Protein 9ISW (pdb70)

Sequence (209 aa):
DSLAEQIAHHLAERIIRGELKERERIQEQKVTQTLNVSRGSVREALLILERRHLVNIGAQVSELSPQHVESLYALIVQLYILLAESVARRWRSEAELAPFLVIQQRLLNNLAQSDIDGFVEASFDIMRAAFPFANNPYLQETVENLLPAVSRAYHLALERRKAEMNQFLGSFAQLLQAVIARDEARIREVLLEYGRHNCQLVLAALAER

Foldseek 3Di:
DPLLCVLLVVVLLCLLLCVADAFRADDLVVSCVVVVDDSVSSVSNVVLCVLLVQWDDNITGHDDDLVVLVVLLVVVLVLQLLLLLLLLPQDDDCVLVVVLVVLLVQLVVCLVVVNLSSNLVSVVVVSVSSCVSNVDVVSNVVCVSNSSVVSSLLSLLCVQPVCVSVVVSVLSVQLVVCSVVSPSVSNSVSSVVVSVVSSVSSVVSVVVD

Solvent-accessible surface area: 10896 Å² total; per-residue (Å²): 124,62,71,12,64,91,5,2,83,78,4,7,73,80,3,22,69,29,88,15,124,35,122,63,152,9,90,36,121,128,10,18,142,88,57,138,30,65,111,27,20,0,116,69,0,1,74,13,2,76,132,36,114,1,3,68,112,71,6,49,0,14,96,31,36,68,117,122,5,67,50,26,20,70,83,5,14,95,17,43,11,93,5,10,15,19,4,0,146,128,16,216,52,119,79,66,7,42,62,9,93,78,8,35,110,86,0,88,92,26,55,81,134,93,54,19,65,14,0,5,109,0,4,15,31,22,15,113,20,6,14,104,26,10,127,54,75,183,12,59,106,54,0,63,60,18,10,18,16,12,4,19,2,11,5,49,0,0,92,123,87,100,56,0,5,104,69,29,20,39,27,10,38,89,22,14,100,4,9,63,60,103,59,50,66,84,0,91,79,11,22,87,107,33,8,121,63,4,2,94,22,0,34,43,10,7,85,114,162

Secondary structure (DSSP, 8-state):
--HHHHHHHHHHHHHHTTSSPTT-EE-HHHHHHHHT--HHHHHHHHHHHHHTTSEE--EEEPPP-HHHHHHHHHHHHHHHHHHHHHHHHH--SGGGGHHHHHHHHHHHHHHHTT-HHHHHHHHHHHHHHHHHHH--HHHHHHHHHHHHHHHHHHHHHHHH-THHHHHHHHHHHHHHHHHHTT-HHHHHHHHHHHHHHHHHHHHHHHHT-

Radius of gyration: 17.69 Å; Cα contacts (8 Å, |Δi|>4): 226; chains: 1; bounding box: 50×39×35 Å

Structure (mmCIF, N/CA/C/O backbone):
data_9ISW
#
_entry.id   9ISW
#
_cell.length_a   122.544
_cell.length_b   122.544
_cell.length_c   61.220
_cell.angle_alpha   90.000
_cell.angle_beta   90.000
_cell.angle_gamma   90.000
#
_symmetry.space_group_name_H-M   'I 41 2 2'
#
loop_
_entity.id
_entity.type
_entity.pdbx_description
1 polymer 'Transcriptional regulator'
2 water water
#
loop_
_atom_site.group_PDB
_atom_site.id
_atom_site.type_symbol
_atom_site.label_atom_id
_atom_site.label_alt_id
_atom_site.label_comp_id
_atom_site.label_asym_id
_atom_site.label_entity_id
_atom_site.label_seq_id
_atom_site.pdbx_PDB_ins_code
_atom_site.Cartn_x
_atom_site.Cartn_y
_atom_site.Cartn_z
_atom_site.occupancy
_atom_site.B_iso_or_equiv
_atom_site.auth_seq_id
_atom_site.auth_comp_id
_atom_site.auth_asym_id
_atom_site.auth_atom_id
_atom_site.pdbx_PDB_model_num
ATOM 1 N N . ASP A 1 7 ? 15.35100 16.57800 10.71300 1.000 35.33000 7 ASP A N 1
ATOM 2 C CA . ASP A 1 7 ? 15.50300 17.82000 11.46900 1.000 36.23000 7 ASP A CA 1
ATOM 3 C C . ASP A 1 7 ? 16.96100 18.29400 11.48800 1.000 34.74000 7 ASP A C 1
ATOM 4 O O . ASP A 1 7 ? 17.85200 17.54400 11.89600 1.000 35.98000 7 ASP A O 1
ATOM 9 N N . SER A 1 8 ? 17.20200 19.52900 11.05100 1.000 30.78000 8 SER A N 1
ATOM 10 C CA . SER A 1 8 ? 18.51300 20.13600 11.23600 1.000 30.50000 8 SER A CA 1
ATOM 11 C C . SER A 1 8 ? 18.77900 20.35700 12.72200 1.000 29.49000 8 SER A C 1
ATOM 12 O O . SER A 1 8 ? 17.86400 20.34600 13.55100 1.000 28.86000 8 SER A O 1
ATOM 15 N N . LEU A 1 9 ? 20.05300 20.56200 13.06700 1.000 27.38000 9 LEU A N 1
ATOM 16 C CA . LEU A 1 9 ? 20.36600 20.82300 14.46700 1.000 28.68000 9 LEU A CA 1
ATOM 17 C C . LEU A 1 9 ? 19.72400 22.12600 14.93700 1.000 23.17000 9 LEU A C 1
ATOM 18 O O . LEU A 1 9 ? 19.28100 22.22600 16.08800 1.000 24.70000 9 LEU A O 1
ATOM 23 N N . ALA A 1 10 ? 19.65200 23.13000 14.05800 1.000 22.31000 10 ALA A N 1
ATOM 24 C CA . ALA A 1 10 ? 18.94200 24.36000 14.40900 1.000 23.91000 10 ALA A CA 1
ATOM 25 C C . ALA A 1 10 ? 17.49700 24.06600 14.79400 1.000 23.83000 10 ALA A C 1
ATOM 26 O O . ALA A 1 10 ? 16.97300 24.62000 15.77300 1.000 22.20000 10 ALA A O 1
ATOM 28 N N . GLU A 1 11 ? 16.83700 23.18600 14.04000 1.000 24.99000 11 GLU A N 1
ATOM 29 C CA . GLU A 1 11 ? 15.43700 22.88000 14.32900 1.000 26.11000 11 GLU A CA 1
ATOM 30 C C . GLU A 1 11 ? 15.29900 22.10200 15.63000 1.000 24.87000 11 GLU A C 1
ATOM 31 O O . GLU A 1 11 ? 14.34000 22.31600 16.38300 1.000 23.55000 11 GLU A O 1
ATOM 37 N N . GLN A 1 12 ? 16.25100 21.20400 15.92200 1.000 22.82000 12 GLN A N 1
ATOM 38 C CA . GLN A 1 12 ? 16.22400 20.48500 17.19400 1.000 22.97000 12 GLN A CA 1
ATOM 39 C C . GLN A 1 12 ? 16.36700 21.43500 18.37600 1.000 25.49000 12 GLN A C 1
ATOM 40 O O . GLN A 1 12 ? 15.63600 21.31900 19.37100 1.000 23.63000 12 GLN A O 1
ATOM 46 N N . ILE A 1 13 ? 17.31600 22.36900 18.29600 1.000 20.49000 13 ILE A N 1
ATOM 47 C CA . ILE A 1 13 ? 17.49700 23.32800 19.38600 1.000 19.67000 13 ILE A CA 1
ATOM 48 C C . ILE A 1 13 ? 16.23800 24.16900 19.56400 1.000 17.68000 13 ILE A C 1
ATOM 49 O O . ILE A 1 13 ? 15.78000 24.39500 20.68800 1.000 19.14000 13 ILE A O 1
ATOM 54 N N . ALA A 1 14 ? 15.68000 24.66800 18.45900 1.000 18.44000 14 ALA A N 1
ATOM 55 C CA . ALA A 1 14 ? 14.45400 25.46500 18.56000 1.000 18.63000 14 ALA A CA 1
ATOM 56 C C . ALA A 1 14 ? 13.33200 24.65900 19.20900 1.000 19.30000 14 ALA A C 1
ATOM 57 O O . ALA A 1 14 ? 12.62400 25.16600 20.08600 1.000 18.06000 14 ALA A O 1
ATOM 59 N N . HIS A 1 15 ? 13.16800 23.39300 18.81100 1.000 22.72000 15 HIS A N 1
ATOM 60 C CA . HIS A 1 15 ? 12.13800 22.56400 19.44500 1.000 25.00000 15 HIS A CA 1
ATOM 61 C C . HIS A 1 15 ? 12.38100 22.44900 20.94300 1.000 23.02000 15 HIS A C 1
ATOM 62 O O . HIS A 1 15 ? 11.43900 22.53600 21.74200 1.000 23.44000 15 HIS A O 1
ATOM 69 N N . HIS A 1 16 ? 13.64600 22.29200 21.34700 1.000 21.97000 16 HIS A N 1
ATOM 70 C CA . HIS A 1 16 ? 13.96300 22.18700 22.76700 1.000 23.34000 16 HIS A CA 1
ATOM 71 C C . HIS A 1 16 ? 13.59400 23.46900 23.51200 1.000 21.16000 16 HIS A C 1
ATOM 72 O O . HIS A 1 16 ? 12.97200 23.42500 24.58000 1.000 21.88000 16 HIS A O 1
ATOM 79 N N . LEU A 1 17 ? 13.96200 24.62800 22.95900 1.000 18.19000 17 LEU A N 1
ATOM 80 C CA . LEU A 1 17 ? 13.66000 25.88700 23.64000 1.000 19.04000 17 LEU A CA 1
ATOM 81 C C . LEU A 1 17 ? 12.16400 26.19300 23.58200 1.000 18.34000 17 LEU A C 1
ATOM 82 O O . LEU A 1 17 ? 11.59700 26.74200 24.53300 1.000 18.01000 17 LEU A O 1
ATOM 87 N N . ALA A 1 18 ? 11.51300 25.84600 22.46900 1.000 17.63000 18 ALA A N 1
ATOM 88 C CA . ALA A 1 18 ? 10.06900 26.04600 22.36300 1.000 18.04000 18 ALA A CA 1
ATOM 89 C C . ALA A 1 18 ? 9.33000 25.26500 23.44000 1.000 18.17000 18 ALA A C 1
ATOM 90 O O . ALA A 1 18 ? 8.40100 25.77900 24.07100 1.000 19.06000 18 ALA A O 1
ATOM 92 N N . GLU A 1 19 ? 9.73900 24.02300 23.68500 1.000 16.64000 19 GLU A N 1
ATOM 93 C CA . GLU A 1 19 ? 9.06800 23.24700 24.72300 1.000 20.31000 19 GLU A CA 1
ATOM 94 C C . GLU A 1 19 ? 9.22500 23.90400 26.08900 1.000 22.68000 19 GLU A C 1
ATOM 95 O O . GLU A 1 19 ? 8.30300 23.87200 26.91300 1.000 21.68000 19 GLU A O 1
ATOM 101 N N . ARG A 1 20 ? 10.37500 24.52800 26.34300 1.000 17.80000 20 ARG A N 1
ATOM 102 C CA . ARG A 1 20 ? 10.56400 25.21100 27.61800 1.000 20.02000 20 ARG A CA 1
ATOM 103 C C . ARG A 1 20 ? 9.70800 26.47400 27.73000 1.000 20.03000 20 ARG A C 1
ATOM 104 O O . ARG A 1 20 ? 9.24300 26.81200 28.82500 1.000 21.89000 20 ARG A O 1
ATOM 112 N N . ILE A 1 21 ? 9.53000 27.20600 26.63000 1.000 18.25000 21 ILE A N 1
ATOM 113 C CA . ILE A 1 21 ? 8.64400 28.36800 26.64600 1.000 18.68000 21 ILE A CA 1
ATOM 114 C C . ILE A 1 21 ? 7.19300 27.91400 26.77400 1.000 17.26000 21 ILE A C 1
ATOM 115 O O . ILE A 1 21 ? 6.42400 28.45500 27.57400 1.000 17.39000 21 ILE A O 1
ATOM 120 N N . ILE A 1 22 ? 6.82200 26.87600 26.03000 1.000 15.86000 22 ILE A N 1
ATOM 121 C CA . ILE A 1 22 ? 5.45300 26.36400 26.06400 1.000 16.37000 22 ILE A CA 1
ATOM 122 C C . ILE A 1 22 ? 5.07400 25.90700 27.46500 1.000 19.77000 22 ILE A C 1
ATOM 123 O O . ILE A 1 22 ? 3.95000 26.14300 27.93300 1.000 18.93000 22 ILE A O 1
ATOM 128 N N . ARG A 1 23 ? 5.98900 25.21600 28.14300 1.000 17.01000 23 ARG A N 1
ATOM 129 C CA . ARG A 1 23 ? 5.71900 24.69400 29.47500 1.000 23.24000 23 ARG A CA 1
ATOM 130 C C . ARG A 1 23 ? 5.77900 25.75400 30.56800 1.000 23.62000 23 ARG A C 1
ATOM 131 O O . ARG A 1 23 ? 5.43600 25.45600 31.71800 1.000 26.30000 23 ARG A O 1
ATOM 139 N N . GLY A 1 24 ? 6.19200 26.97600 30.24900 1.000 24.72000 24 GLY A N 1
ATOM 140 C CA . GLY A 1 24 ? 6.34000 27.99600 31.26500 1.000 26.63000 24 GLY A CA 1
ATOM 141 C C . GLY A 1 24 ? 7.65300 27.97000 32.01000 1.000 26.71000 24 GLY A C 1
ATOM 142 O O . GLY A 1 24 ? 7.81000 28.72200 32.97700 1.000 31.10000 24 GLY A O 1
ATOM 143 N N . GLU A 1 25 ? 8.60500 27.13200 31.59300 1.000 26.46000 25 GLU A N 1
ATOM 144 C CA . GLU A 1 25 ? 9.90900 27.10700 32.25300 1.000 30.53000 25 GLU A CA 1
ATOM 145 C C . GLU A 1 25 ? 10.72000 28.35600 31.93200 1.000 29.23000 25 GLU A C 1
ATOM 146 O O . GLU A 1 25 ? 11.43700 28.87500 32.79600 1.000 31.50000 25 GLU A O 1
ATOM 152 N N . LEU A 1 26 ? 10.63900 28.84100 30.69600 1.000 23.54000 26 LEU A N 1
ATOM 153 C CA . LEU A 1 26 ? 11.18900 30.13700 30.31600 1.000 22.67000 26 LEU A CA 1
ATOM 154 C C . LEU A 1 26 ? 10.03400 31.13100 30.27100 1.000 25.97000 26 LEU A C 1
ATOM 155 O O . LEU A 1 26 ? 9.07600 30.92900 29.52000 1.000 27.27000 26 LEU A O 1
ATOM 160 N N . LYS A 1 27 ? 10.12200 32.19100 31.07200 1.000 26.34000 27 LYS A N 1
ATOM 161 C CA . LYS A 1 27 ? 9.01500 33.10700 31.31900 1.000 26.79000 27 LYS A CA 1
ATOM 162 C C . LYS A 1 27 ? 8.96900 34.23000 30.29500 1.000 25.79000 27 LYS A C 1
ATOM 163 O O . LYS A 1 27 ? 9.95900 34.53100 29.62500 1.000 20.97000 27 LYS A O 1
ATOM 169 N N . GLU A 1 28 ? 7.79800 34.87300 30.20200 1.000 23.00000 28 GLU A N 1
ATOM 170 C CA . GLU A 1 28 ? 7.68700 36.08700 29.40900 1.000 21.69000 28 GLU A CA 1
ATOM 171 C C . GLU A 1 28 ? 8.80400 37.04700 29.79100 1.000 23.00000 28 GLU A C 1
ATOM 172 O O . GLU A 1 28 ? 9.11200 37.21100 30.97200 1.000 24.33000 28 GLU A O 1
ATOM 178 N N . ARG A 1 29 ? 9.41800 37.66300 28.78500 1.000 20.32000 29 ARG A N 1
ATOM 179 C CA . ARG A 1 29 ? 10.45600 38.68500 28.88000 1.000 25.25000 29 ARG A CA 1
ATOM 180 C C . ARG A 1 29 ? 11.80000 38.10900 29.32200 1.000 26.10000 29 ARG A C 1
ATOM 181 O O . ARG A 1 29 ? 12.78500 38.85000 29.34900 1.000 25.85000 29 ARG A O 1
ATOM 189 N N . GLU A 1 30 ? 11.87600 36.82900 29.68600 1.000 26.25000 30 GLU A N 1
ATOM 190 C CA . GLU A 1 30 ? 13.14400 36.22600 30.07400 1.000 26.97000 30 GLU A CA 1
ATOM 191 C C . GLU A 1 30 ? 14.11900 36.22300 28.90400 1.000 25.75000 30 GLU A C 1
ATOM 192 O O . GLU A 1 30 ? 13.73100 36.01300 27.75500 1.000 22.81000 30 GLU A O 1
ATOM 198 N N . ARG A 1 31 ? 15.39900 36.42400 29.20700 1.000 26.19000 31 ARG A N 1
ATOM 199 C CA . ARG A 1 31 ? 16.42700 36.49700 28.18000 1.000 27.23000 31 ARG A CA 1
ATOM 200 C C . ARG A 1 31 ? 17.02700 35.12200 27.89900 1.000 27.76000 31 ARG A C 1
ATOM 201 O O . ARG A 1 31 ? 17.19800 34.30200 28.80600 1.000 26.89000 31 ARG A O 1
ATOM 209 N N . ILE A 1 32 ? 17.35100 34.88600 26.63100 1.000 26.10000 32 ILE A N 1
ATOM 210 C CA . ILE A 1 32 ? 18.05500 33.68800 26.18300 1.000 25.63000 32 ILE A CA 1
ATOM 211 C C . ILE A 1 32 ? 19.39700 34.14400 25.62300 1.000 25.43000 32 ILE A C 1
ATOM 212 O O . ILE A 1 32 ? 19.43200 34.95300 24.69000 1.000 28.71000 32 ILE A O 1
ATOM 217 N N . GLN A 1 33 ? 20.49700 33.63500 26.18000 1.000 26.54000 33 GLN A N 1
ATOM 218 C CA . GLN A 1 33 ? 21.83700 33.99200 25.70600 1.000 30.83000 33 GLN A CA 1
ATOM 219 C C . GLN A 1 33 ? 22.39000 32.90500 24.78900 1.000 32.47000 33 GLN A C 1
ATOM 220 O O . GLN A 1 33 ? 22.33700 31.71800 25.12400 1.000 32.53000 33 GLN A O 1
ATOM 226 N N . GLU A 1 34 ? 22.92500 33.31900 23.63500 1.000 32.86000 34 GLU A N 1
ATOM 227 C CA . GLU A 1 34 ? 23.44100 32.35000 22.66800 1.000 33.19000 34 GLU A CA 1
ATOM 228 C C . GLU A 1 34 ? 24.52400 31.46800 23.28000 1.000 36.86000 34 GLU A C 1
ATOM 229 O O . GLU A 1 34 ? 24.49500 30.23900 23.11900 1.000 30.62000 34 GLU A O 1
ATOM 235 N N . GLN A 1 35 ? 25.46400 32.06500 24.02400 1.000 36.38000 35 GLN A N 1
ATOM 236 C CA . GLN A 1 35 ? 26.55100 31.27100 24.59100 1.000 36.52000 35 GLN A CA 1
ATOM 237 C C . GLN A 1 35 ? 26.06000 30.33800 25.69000 1.000 34.56000 35 GLN A C 1
ATOM 238 O O . GLN A 1 35 ? 26.56300 29.21900 25.82500 1.000 38.17000 35 GLN A O 1
ATOM 244 N N . LYS A 1 36 ? 25.08000 30.77000 26.48500 1.000 29.48000 36 LYS A N 1
ATOM 245 C CA . LYS A 1 36 ? 24.53100 29.88200 27.50800 1.000 32.91000 36 LYS A CA 1
ATOM 246 C C . LYS A 1 36 ? 23.91400 28.64200 26.87400 1.000 34.00000 36 LYS A C 1
ATOM 247 O O . LYS A 1 36 ? 24.11700 27.52100 27.35700 1.000 35.46000 36 LYS A O 1
ATOM 253 N N . VAL A 1 37 ? 23.19200 28.81700 25.76700 1.000 28.09000 37 VAL A N 1
ATOM 254 C CA . VAL A 1 37 ? 22.56200 27.67600 25.10400 1.000 30.01000 37 VAL A CA 1
ATOM 255 C C . VAL A 1 37 ? 23.61300 26.75900 24.48100 1.000 30.55000 37 VAL A C 1
ATOM 256 O O . VAL A 1 37 ? 23.49700 25.52800 24.55500 1.000 33.58000 37 VAL A O 1
ATOM 260 N N . THR A 1 38 ? 24.64300 27.33500 23.85200 1.000 29.53000 38 THR A N 1
ATOM 261 C CA . THR A 1 38 ? 25.71300 26.51900 23.27900 1.000 34.48000 38 THR A CA 1
ATOM 262 C C . THR A 1 38 ? 26.37600 25.64900 24.33600 1.000 37.09000 38 THR A C 1
ATOM 263 O O . THR A 1 38 ? 26.70200 24.48400 24.07900 1.000 37.06000 38 THR A O 1
ATOM 267 N N . GLN A 1 39 ? 26.60100 26.20200 25.52500 1.000 34.26000 39 GLN A N 1
ATOM 268 C CA . GLN A 1 39 ? 27.26500 25.43600 26.57000 1.000 40.50000 39 GLN A CA 1
ATOM 269 C C . GLN A 1 39 ? 26.34400 24.37700 27.15900 1.000 40.91000 39 GLN A C 1
ATOM 270 O O . GLN A 1 39 ? 26.76500 23.23200 27.36400 1.000 41.43000 39 GLN A O 1
ATOM 276 N N . THR A 1 40 ? 25.08500 24.73000 27.42100 1.000 36.89000 40 THR A N 1
ATOM 277 C CA . THR A 1 40 ? 24.17200 23.78000 28.04600 1.000 36.44000 40 THR A CA 1
ATOM 278 C C . THR A 1 40 ? 23.89400 22.59400 27.13600 1.000 35.79000 40 THR A C 1
ATOM 279 O O . THR A 1 40 ? 23.79000 21.45400 27.60500 1.000 37.58000 40 THR A O 1
ATOM 283 N N . LEU A 1 41 ? 23.77700 22.83600 25.83200 1.000 34.90000 41 LEU A N 1
ATOM 284 C CA . LEU A 1 41 ? 23.39200 21.79700 24.88800 1.000 33.03000 41 LEU A CA 1
ATOM 285 C C . LEU A 1 41 ? 24.57400 21.18300 24.15000 1.000 37.21000 41 LEU A C 1
ATOM 286 O O . LEU A 1 41 ? 24.39100 20.17100 23.46600 1.000 37.33000 41 LEU A O 1
ATOM 291 N N . ASN A 1 42 ? 25.76600 21.77400 24.26400 1.000 37.74000 42 ASN A N 1
ATOM 292 C CA . ASN A 1 42 ? 26.97200 21.29700 23.58800 1.000 39.80000 42 ASN A CA 1
ATOM 293 C C . ASN A 1 42 ? 26.78900 21.30500 22.06900 1.000 39.51000 42 ASN A C 1
ATOM 294 O O . ASN A 1 42 ? 26.93000 20.28600 21.38700 1.000 37.09000 42 ASN A O 1
ATOM 299 N N . VAL A 1 43 ? 26.49300 22.49600 21.54600 1.000 32.42000 43 VAL A N 1
ATOM 300 C CA . VAL A 1 43 ? 26.14100 22.68200 20.14600 1.000 34.08000 43 VAL A CA 1
ATOM 301 C C . VAL A 1 43 ? 26.91900 23.86600 19.58700 1.000 34.50000 43 VAL A C 1
ATOM 302 O O . VAL A 1 43 ? 27.49700 24.66400 20.32500 1.000 36.22000 43 VAL A O 1
ATOM 306 N N . SER A 1 44 ? 26.91400 23.97300 18.26000 1.000 34.59000 44 SER A N 1
ATOM 307 C CA . SER A 1 44 ? 27.57300 25.07400 17.57300 1.000 37.26000 44 SER A CA 1
ATOM 308 C C . SER A 1 44 ? 26.78700 26.37100 17.73800 1.000 40.07000 44 SER A C 1
ATOM 309 O O . SER A 1 44 ? 25.55300 26.37400 17.81200 1.000 32.94000 44 SER A O 1
ATOM 312 N N . ARG A 1 45 ? 27.52800 27.48200 17.80200 1.000 40.49000 45 ARG A N 1
ATOM 313 C CA . ARG A 1 45 ? 26.91100 28.79500 17.97900 1.000 34.90000 45 ARG A CA 1
ATOM 314 C C . ARG A 1 45 ? 26.04000 29.16000 16.79200 1.000 34.76000 45 ARG A C 1
ATOM 315 O O . ARG A 1 45 ? 24.98100 29.78600 16.95500 1.000 33.13000 45 ARG A O 1
ATOM 323 N N . GLY A 1 46 ? 26.49200 28.81800 15.58300 1.000 27.59000 46 GLY A N 1
ATOM 324 C CA . GLY A 1 46 ? 25.69500 29.10500 14.40800 1.000 33.16000 46 GLY A CA 1
ATOM 325 C C . GLY A 1 46 ? 24.35400 28.40000 14.46100 1.000 31.68000 46 GLY A C 1
ATOM 326 O O . GLY A 1 46 ? 23.33900 28.93600 14.01200 1.000 29.59000 46 GLY A O 1
ATOM 327 N N . SER A 1 47 ? 24.33800 27.18900 15.02300 1.000 28.06000 47 SER A N 1
ATOM 328 C CA . SER A 1 47 ? 23.09200 26.44600 15.17600 1.000 29.22000 47 SER A CA 1
ATOM 329 C C . SER A 1 47 ? 22.14200 27.16700 16.11900 1.000 26.83000 47 SER A C 1
ATOM 330 O O . SER 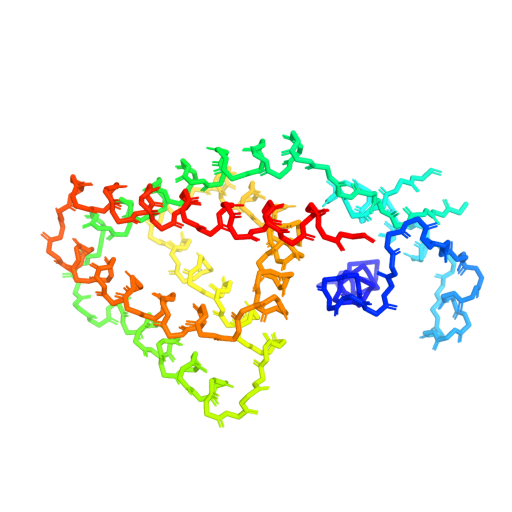A 1 47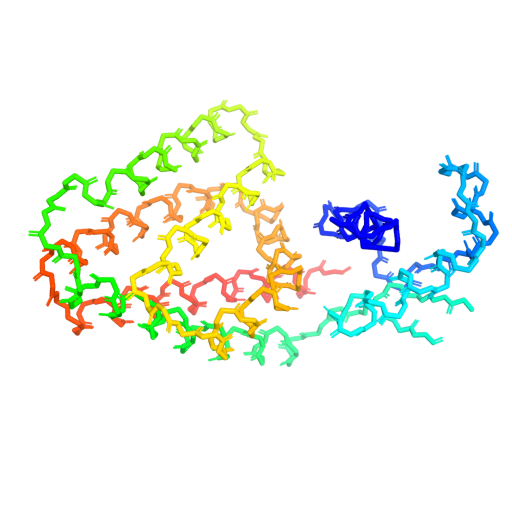 ? 20.93700 27.24500 15.84800 1.000 24.83000 47 SER A O 1
ATOM 333 N N . VAL A 1 48 ? 22.66700 27.67300 17.24100 1.000 23.52000 48 VAL A N 1
ATOM 334 C CA . VAL A 1 48 ? 21.84400 28.39300 18.20700 1.000 24.70000 48 VAL A CA 1
ATOM 335 C C . VAL A 1 48 ? 21.30600 29.68300 17.60000 1.000 27.64000 48 VAL A C 1
ATOM 336 O O . VAL A 1 48 ? 20.12200 30.02200 17.76600 1.000 22.35000 48 VAL A O 1
ATOM 340 N N . ARG A 1 49 ? 22.15600 30.42000 16.88000 1.000 27.06000 49 ARG A N 1
ATOM 341 C CA . ARG A 1 49 ? 21.70400 31.64200 16.22100 1.000 30.48000 49 ARG A CA 1
ATOM 342 C C . ARG A 1 49 ? 20.53500 31.35800 15.28400 1.000 26.01000 49 ARG A C 1
ATOM 343 O O . ARG A 1 49 ? 19.52300 32.06600 15.30600 1.000 25.58000 49 ARG A O 1
ATOM 351 N N . GLU A 1 50 ? 20.65600 30.31700 14.45400 1.000 24.39000 50 GLU A N 1
ATOM 352 C CA . GLU A 1 50 ? 19.55600 29.95600 13.56600 1.000 27.59000 50 GLU A CA 1
ATOM 353 C C . GLU A 1 50 ? 18.33800 29.49100 14.35700 1.000 24.02000 50 GLU A C 1
ATOM 354 O O . GLU A 1 50 ? 17.20200 29.80700 13.99400 1.000 24.15000 50 GLU A O 1
ATOM 360 N N . ALA A 1 51 ? 18.56100 28.74100 15.44200 1.000 19.48000 51 ALA A N 1
ATOM 361 C CA . ALA A 1 51 ? 17.45200 28.29600 16.28700 1.000 21.19000 51 ALA A CA 1
ATOM 362 C C . ALA A 1 51 ? 16.63200 29.47300 16.79900 1.000 22.86000 51 ALA A C 1
ATOM 363 O O . ALA A 1 51 ? 15.39600 29.40600 16.83300 1.000 20.45000 51 ALA A O 1
ATOM 365 N N . LEU A 1 52 ? 17.30100 30.56200 17.20500 1.000 18.85000 52 LEU A N 1
ATOM 366 C CA . LEU A 1 52 ? 16.57300 31.73900 17.67600 1.000 21.77000 52 LEU A CA 1
ATOM 367 C C . LEU A 1 52 ? 15.77100 32.38800 16.55100 1.000 21.33000 52 LEU A C 1
ATOM 368 O O . LEU A 1 52 ? 14.65800 32.87300 16.78200 1.000 21.76000 52 LEU A O 1
ATOM 373 N N . LEU A 1 53 ? 16.31800 32.41600 15.32800 1.000 20.76000 53 LEU A N 1
ATOM 374 C CA . LEU A 1 53 ? 15.56500 32.94100 14.18900 1.000 21.21000 53 LEU A CA 1
ATOM 375 C C . LEU A 1 53 ? 14.31200 32.11400 13.91800 1.000 22.80000 53 LEU A C 1
ATOM 376 O O . LEU A 1 53 ? 13.27000 32.65900 13.52600 1.000 21.18000 53 LEU A O 1
ATOM 381 N N . ILE A 1 54 ? 14.40500 30.78900 14.07600 1.000 17.80000 54 ILE A N 1
ATOM 382 C CA . ILE A 1 54 ? 13.21800 29.94500 13.95600 1.000 21.82000 54 ILE A CA 1
ATOM 383 C C . ILE A 1 54 ? 12.19000 30.34100 15.00600 1.000 17.07000 54 ILE A C 1
ATOM 384 O O . ILE A 1 54 ? 11.01700 30.57300 14.69100 1.000 21.82000 54 ILE A O 1
ATOM 389 N N . LEU A 1 55 ? 12.62100 30.43500 16.27000 1.000 16.98000 55 LEU A N 1
ATOM 390 C CA . LEU A 1 55 ? 11.70300 30.79100 17.35400 1.000 17.22000 55 LEU A CA 1
ATOM 391 C C . LEU A 1 55 ? 11.05700 32.14500 17.10800 1.000 22.18000 55 LEU A C 1
ATOM 392 O O . LEU A 1 55 ? 9.89200 32.37000 17.46500 1.000 20.35000 55 LEU A O 1
ATOM 397 N N . GLU A 1 56 ? 11.81000 33.07800 16.52600 1.000 22.52000 56 GLU A N 1
ATOM 398 C CA . GLU A 1 56 ? 11.23400 34.38100 16.22900 1.000 21.70000 56 GLU A CA 1
ATOM 399 C C . GLU A 1 56 ? 10.18900 34.26700 15.12500 1.000 25.24000 56 GLU A C 1
ATOM 400 O O . GLU A 1 56 ? 9.10700 34.86500 15.21600 1.000 20.53000 56 GLU A O 1
ATOM 406 N N . ARG A 1 57 ? 10.48800 33.47600 14.08900 1.000 17.66000 57 ARG A N 1
ATOM 407 C CA . ARG A 1 57 ? 9.52500 33.21100 13.02700 1.000 23.31000 57 ARG A CA 1
ATOM 408 C C . ARG A 1 57 ? 8.25300 32.56600 13.57500 1.000 24.17000 57 ARG A C 1
ATOM 409 O O . ARG A 1 57 ? 7.15200 32.82100 13.06800 1.000 22.41000 57 ARG A O 1
ATOM 417 N N . ARG A 1 58 ? 8.38200 31.74800 14.61700 1.000 16.56000 58 ARG A N 1
ATOM 418 C CA . ARG A 1 58 ? 7.25000 31.07400 15.25900 1.000 19.11000 58 ARG A CA 1
ATOM 419 C C . ARG A 1 58 ? 6.64400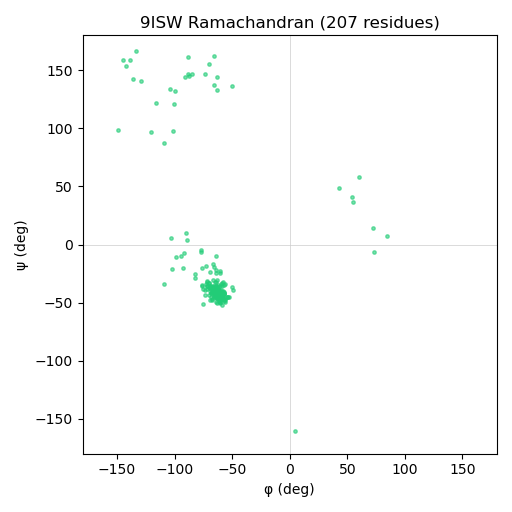 31.89600 16.38700 1.000 19.66000 58 ARG A C 1
ATOM 420 O O . ARG A 1 58 ? 5.85000 31.35800 17.17200 1.000 19.43000 58 ARG A O 1
ATOM 428 N N . HIS A 1 59 ? 7.04800 33.16000 16.51800 1.000 16.63000 59 HIS A N 1
ATOM 429 C CA . HIS A 1 59 ? 6.45200 34.13800 17.42600 1.000 19.87000 59 HIS A CA 1
ATOM 430 C C . HIS A 1 59 ? 6.77600 33.89200 18.89500 1.000 21.23000 59 HIS A C 1
ATOM 431 O O . HIS A 1 59 ? 6.14800 34.50000 19.77000 1.000 25.09000 59 HIS A O 1
ATOM 438 N N . LEU A 1 60 ? 7.75600 33.04400 19.21500 1.000 16.92000 60 LEU A N 1
ATOM 439 C CA . LEU A 1 60 ? 8.02300 32.74000 20.61700 1.000 16.90000 60 LEU A CA 1
ATOM 440 C C . LEU A 1 60 ? 9.08000 33.64400 21.24800 1.000 19.40000 60 LEU A C 1
ATOM 441 O O . LEU A 1 60 ? 9.14200 33.74000 22.48000 1.000 18.13000 60 LEU A O 1
ATOM 446 N N . VAL A 1 61 ? 9.92200 34.30100 20.45000 1.000 18.65000 61 VAL A N 1
ATOM 447 C CA . VAL A 1 61 ? 10.93300 35.20500 20.98600 1.000 19.86000 61 VAL A CA 1
ATOM 448 C C . VAL A 1 61 ? 11.00200 36.44800 20.11000 1.000 21.57000 61 VAL A C 1
ATOM 449 O O . VAL A 1 61 ? 10.59800 36.44500 18.94500 1.000 20.15000 61 VAL A O 1
ATOM 453 N N . ASN A 1 62 ? 11.52500 37.52100 20.69600 1.000 20.55000 62 ASN A N 1
ATOM 454 C CA . ASN A 1 62 ? 11.95700 38.69800 19.95200 1.000 24.27000 62 ASN A CA 1
ATOM 455 C C . ASN A 1 62 ? 13.47800 38.68700 19.88500 1.000 24.41000 62 ASN A C 1
ATOM 456 O O . ASN A 1 62 ? 14.13700 38.43500 20.89800 1.000 25.33000 62 ASN A O 1
ATOM 461 N N . ILE A 1 63 ? 14.02800 38.92900 18.69600 1.000 27.21000 63 ILE A N 1
ATOM 462 C CA . ILE A 1 63 ? 15.47200 39.10400 18.54600 1.000 30.44000 63 ILE A CA 1
ATOM 463 C C . ILE A 1 63 ? 15.79900 40.58700 18.74900 1.000 33.71000 63 ILE A C 1
ATOM 464 O O . ILE A 1 63 ? 16.64800 40.93400 19.56700 1.000 41.29000 63 ILE A O 1
ATOM 469 N N . GLY A 1 68 ? 21.07900 38.72800 21.20200 1.000 48.54000 68 GLY A N 1
ATOM 470 C CA . GLY A 1 68 ? 20.37600 37.69700 21.95000 1.000 47.20000 68 GLY A CA 1
ATOM 471 C C . GLY A 1 68 ? 18.89500 37.63900 21.60600 1.000 38.80000 68 GLY A C 1
ATOM 472 O O . GLY A 1 68 ? 18.48600 38.13600 20.55800 1.000 41.01000 68 GLY A O 1
ATOM 473 N N . ALA A 1 69 ? 18.08600 37.03500 22.47900 1.000 37.51000 69 ALA A N 1
ATOM 474 C CA . ALA A 1 69 ? 16.64200 37.00600 22.28200 1.000 30.57000 69 ALA A CA 1
ATOM 475 C C . ALA A 1 69 ? 15.93700 37.09100 23.62700 1.000 27.48000 69 ALA A C 1
ATOM 476 O O . ALA A 1 69 ? 16.51000 36.80300 24.67800 1.000 26.82000 69 ALA A O 1
ATOM 478 N N . GLN A 1 70 ? 14.68100 37.51400 23.59300 1.000 25.54000 70 GLN A N 1
ATOM 479 C CA . GLN A 1 70 ? 13.87800 37.53100 24.80300 1.000 24.97000 70 GLN A CA 1
ATOM 480 C C . GLN A 1 70 ? 12.56200 36.83400 24.51600 1.000 19.23000 70 GLN A C 1
ATOM 481 O O . GLN A 1 70 ? 12.00400 36.97700 23.42200 1.000 19.97000 70 GLN A O 1
ATOM 487 N N . VAL A 1 71 ? 12.09600 36.05300 25.48900 1.000 19.81000 71 VAL A N 1
ATOM 488 C CA . VAL A 1 71 ? 10.84200 35.32700 25.30600 1.000 20.19000 71 VAL A CA 1
ATOM 489 C C . VAL A 1 71 ? 9.72300 36.33800 25.14300 1.000 19.82000 71 VAL A C 1
ATOM 490 O O . VAL A 1 71 ? 9.62800 37.31400 25.89700 1.000 19.48000 71 VAL A O 1
ATOM 494 N N . SER A 1 72 ? 8.88100 36.12800 24.14000 1.000 18.42000 72 SER A N 1
ATOM 495 C CA . SER A 1 72 ? 7.89200 37.14500 23.81000 1.000 19.01000 72 SER A CA 1
ATOM 496 C C . SER A 1 72 ? 6.82300 37.24100 24.89600 1.000 17.86000 72 SER A C 1
ATOM 497 O O . SER A 1 72 ? 6.57000 36.29100 25.64800 1.000 16.18000 72 SER A O 1
ATOM 500 N N . GLU A 1 73 ? 6.19700 38.41500 24.98200 1.000 22.12000 73 GLU A N 1
ATOM 501 C CA . GLU A 1 73 ? 5.10500 38.62000 25.92600 1.000 23.05000 73 GLU A CA 1
ATOM 502 C C . GLU A 1 73 ? 3.77800 38.21300 25.29200 1.000 20.38000 73 GLU A C 1
ATOM 503 O O . GLU A 1 73 ? 3.56300 38.39300 24.09000 1.000 19.35000 73 GLU A O 1
ATOM 509 N N . LEU A 1 74 ? 2.88600 37.65900 26.11300 1.000 16.47000 74 LEU A N 1
ATOM 510 C CA . LEU A 1 74 ? 1.52200 37.39500 25.68300 1.000 15.38000 74 LEU A CA 1
ATOM 511 C C . LEU A 1 74 ? 0.69600 38.65300 25.86500 1.000 16.91000 74 LEU A C 1
ATOM 512 O O . LEU A 1 74 ? 0.93300 39.43500 26.78100 1.000 16.84000 74 LEU A O 1
ATOM 517 N N . SER A 1 75 ? -0.27000 38.84700 24.98000 1.000 13.66000 75 SER A N 1
ATOM 518 C CA . SER A 1 75 ? -1.20500 39.94400 25.13000 1.000 16.01000 75 SER A CA 1
ATOM 519 C C . SER A 1 75 ? -2.59600 39.48100 24.70000 1.000 13.93000 75 SER A C 1
ATOM 520 O O . SER A 1 75 ? -2.72600 38.56700 23.87600 1.000 12.76000 75 SER A O 1
ATOM 523 N N . PRO A 1 76 ? -3.64000 40.10700 25.25100 1.000 12.05000 76 PRO A N 1
ATOM 524 C CA . PRO A 1 76 ? -5.00500 39.72400 24.84100 1.000 12.36000 76 PRO A CA 1
ATOM 525 C C . PRO A 1 76 ? -5.23000 39.84900 23.34700 1.000 16.11000 76 PRO A C 1
ATOM 526 O O . PRO A 1 76 ? -5.83500 38.95500 22.74700 1.000 10.62000 76 PRO A O 1
ATOM 530 N N . GLN A 1 77 ? -4.74900 40.93000 22.71800 1.000 12.54000 77 GLN A N 1
ATOM 531 C CA . GLN A 1 77 ? -4.99500 41.09500 21.27900 1.000 12.30000 77 GLN A CA 1
ATOM 532 C C . GLN A 1 77 ? -4.28600 40.02300 20.45600 1.000 14.63000 77 GLN A C 1
ATOM 533 O O . GLN A 1 77 ? -4.83100 39.55500 19.45100 1.000 13.46000 77 GLN A O 1
ATOM 539 N N . HIS A 1 78 ? -3.08600 39.60400 20.86400 1.000 13.07000 78 HIS A N 1
ATOM 540 C CA . HIS A 1 78 ? -2.41200 38.54400 20.11800 1.000 12.19000 78 HIS A CA 1
ATOM 541 C C . HIS A 1 78 ? -3.06200 37.19300 20.37200 1.000 13.38000 78 HIS A C 1
ATOM 542 O O . HIS A 1 78 ? -3.18200 36.37500 19.45800 1.000 11.03000 78 HIS A O 1
ATOM 549 N N . VAL A 1 79 ? -3.47700 36.93100 21.60600 1.000 13.60000 79 VAL A N 1
ATOM 550 C CA . VAL A 1 79 ? -4.20000 35.68600 21.86600 1.000 12.47000 79 VAL A CA 1
ATOM 551 C C . VAL A 1 79 ? -5.47900 35.63400 21.03500 1.000 11.83000 79 VAL A C 1
ATOM 552 O O . VAL A 1 79 ? -5.78600 34.62500 20.38800 1.000 12.56000 79 VAL A O 1
ATOM 556 N N . GLU A 1 80 ? -6.25700 36.71500 21.05100 1.000 11.35000 80 GLU A N 1
ATOM 557 C CA . GLU A 1 80 ? -7.48000 36.73800 20.24500 1.000 12.90000 80 GLU A CA 1
ATOM 558 C C . GLU A 1 80 ? -7.16800 36.59400 18.75900 1.000 12.04000 80 GLU A C 1
ATOM 559 O O . GLU A 1 80 ? -7.89300 35.91100 18.02300 1.000 12.36000 80 GLU A O 1
ATOM 565 N N . SER A 1 81 ? -6.09800 37.25000 18.30700 1.000 12.47000 81 SER A N 1
ATOM 566 C CA . SER A 1 81 ? -5.62500 37.11400 16.92500 1.000 12.33000 81 SER A CA 1
ATOM 567 C C . SER A 1 81 ? -5.34200 35.65900 16.57100 1.000 13.28000 81 SER A C 1
ATOM 568 O O . SER A 1 81 ? -5.72900 35.16500 15.49800 1.000 12.99000 81 SER A O 1
ATOM 571 N N . LEU A 1 82 ? -4.58300 34.98600 17.43500 1.000 11.75000 82 LEU A N 1
ATOM 572 C CA . LEU A 1 82 ? -4.19200 33.60200 17.18200 1.000 13.48000 82 LEU A CA 1
ATOM 573 C C . LEU A 1 82 ? -5.41200 32.69600 17.11000 1.000 13.49000 82 LEU A C 1
ATOM 574 O O . LEU A 1 82 ? -5.53600 31.86500 16.19800 1.000 16.30000 82 LEU A O 1
ATOM 579 N N . TYR A 1 83 ? -6.33700 32.84100 18.06300 1.000 11.32000 83 TYR A N 1
ATOM 580 C CA . TYR A 1 83 ? -7.49100 31.94300 18.07700 1.000 11.56000 83 TYR A CA 1
ATOM 581 C C . TYR A 1 83 ? -8.42400 32.21500 16.90300 1.000 13.36000 83 TYR A C 1
ATOM 582 O O . TYR A 1 83 ? -9.00500 31.28000 16.34400 1.000 11.78000 83 TYR A O 1
ATOM 591 N N . ALA A 1 84 ? -8.59700 33.48700 16.52500 1.000 12.77000 84 ALA A N 1
ATOM 592 C CA . ALA A 1 84 ? -9.45100 33.80100 15.37800 1.000 13.77000 84 ALA A CA 1
ATOM 593 C C . ALA A 1 84 ? -8.93200 33.12000 14.12100 1.000 15.26000 84 ALA A C 1
ATOM 594 O O . ALA A 1 84 ? -9.71100 32.62300 13.30100 1.000 13.86000 84 ALA A O 1
ATOM 596 N N . LEU A 1 85 ? -7.61500 33.08100 13.96000 1.000 12.86000 85 LEU A N 1
ATOM 597 C CA . LEU A 1 85 ? -7.02300 32.43400 12.79300 1.000 14.02000 85 LEU A CA 1
ATOM 598 C C . LEU A 1 85 ? -7.06700 30.91500 12.90300 1.000 12.47000 85 LEU A C 1
ATOM 599 O O . LEU A 1 85 ? -7.49800 30.22500 11.96700 1.000 13.11000 85 LEU A O 1
ATOM 604 N N . ILE A 1 86 ? -6.59200 30.36900 14.02600 1.000 11.95000 86 ILE A N 1
ATOM 605 C CA . ILE A 1 86 ? -6.44000 28.91800 14.11500 1.000 11.79000 86 ILE A CA 1
ATOM 606 C C . ILE A 1 86 ? -7.78300 28.21400 14.01400 1.000 16.00000 86 ILE A C 1
ATOM 607 O O . ILE A 1 86 ? -7.86900 27.10000 13.47600 1.000 14.39000 86 ILE A O 1
ATOM 612 N N . VAL A 1 87 ? -8.85900 28.84500 14.47900 1.000 14.78000 87 VAL A N 1
ATOM 613 C CA . VAL A 1 87 ? -10.15500 28.17600 14.38200 1.000 13.46000 87 VAL A CA 1
ATOM 614 C C . VAL A 1 87 ? -10.57000 28.00600 12.92300 1.000 12.23000 87 VAL A C 1
ATOM 615 O O . VAL A 1 87 ? -11.13600 26.97200 12.54200 1.000 12.74000 87 VAL A O 1
ATOM 619 N N . GLN A 1 88 ? -10.28300 28.99500 12.07200 1.000 12.73000 88 GLN A N 1
ATOM 620 C CA . GLN A 1 88 ? -10.60700 28.83400 10.65600 1.000 11.41000 88 GLN A CA 1
ATOM 621 C C . GLN A 1 88 ? -9.73100 27.76500 10.00500 1.000 15.73000 88 GLN A C 1
ATOM 622 O O . GLN A 1 88 ? -10.19100 27.02300 9.13000 1.000 14.32000 88 GLN A O 1
ATOM 628 N N . LEU A 1 89 ? -8.46500 27.67100 10.41300 1.000 11.66000 89 LEU A N 1
ATOM 629 C CA . LEU A 1 89 ? -7.60400 26.61200 9.88600 1.000 11.59000 89 LEU A CA 1
ATOM 630 C C . LEU A 1 89 ? -8.07600 25.23000 10.33100 1.000 13.29000 89 LEU A C 1
ATOM 631 O O . LEU A 1 89 ? -8.01100 24.26200 9.55600 1.000 14.42000 89 LEU A O 1
ATOM 636 N N . TYR A 1 90 ? -8.48100 25.09900 11.59800 1.000 13.03000 90 TYR A N 1
ATOM 637 C CA . TYR A 1 90 ? -9.00900 23.82100 12.08600 1.000 13.91000 90 TYR A CA 1
ATOM 638 C C . TYR A 1 90 ? -10.28600 23.43100 11.36600 1.000 13.77000 90 TYR A C 1
ATOM 639 O O . TYR A 1 90 ? -10.53000 22.24500 11.11500 1.000 13.54000 90 TYR A O 1
ATOM 648 N N . ILE A 1 91 ? -11.16600 24.40000 11.11500 1.000 12.66000 91 ILE A N 1
ATOM 649 C CA . ILE A 1 91 ? -12.36800 24.07500 10.34600 1.000 13.94000 91 ILE A CA 1
ATOM 650 C C . ILE A 1 91 ? -11.98400 23.53100 8.97200 1.000 15.06000 91 ILE A C 1
ATOM 651 O O . ILE A 1 91 ? -12.54800 22.53300 8.49700 1.000 13.67000 91 ILE A O 1
ATOM 656 N N . LEU A 1 92 ? -11.01700 24.17500 8.30700 1.000 15.34000 92 LEU A N 1
ATOM 657 C CA . LEU A 1 92 ? -10.59400 23.70000 6.99100 1.000 16.16000 92 LEU A CA 1
ATOM 658 C C . LEU A 1 92 ? -10.08600 22.26500 7.07200 1.000 15.22000 92 LEU A C 1
ATOM 659 O O . LEU A 1 92 ? -10.44900 21.41500 6.25000 1.000 15.98000 92 LEU A O 1
ATOM 664 N N . LEU A 1 93 ? -9.25300 21.97900 8.07500 1.000 13.81000 93 LEU A N 1
ATOM 665 C CA . LEU A 1 93 ? -8.70200 20.63500 8.24500 1.000 15.17000 93 LEU A CA 1
ATOM 666 C C . LEU A 1 93 ? -9.80700 19.62000 8.51500 1.000 15.28000 93 LEU A C 1
ATOM 667 O O . LEU A 1 93 ? -9.86800 18.55500 7.87900 1.000 13.81000 93 LEU A O 1
ATOM 672 N N . ALA A 1 94 ? -10.68200 19.93200 9.47800 1.000 12.72000 94 ALA A N 1
ATOM 673 C CA . ALA A 1 94 ? -11.71700 18.98700 9.88600 1.000 14.46000 94 ALA A CA 1
ATOM 674 C C . ALA A 1 94 ? -12.71200 18.74000 8.76300 1.000 14.20000 94 ALA A C 1
ATOM 675 O O . ALA A 1 94 ? -13.17300 17.60400 8.57500 1.000 14.76000 94 ALA A O 1
ATOM 677 N N . GLU A 1 95 ? -13.05400 19.78900 8.00300 1.000 12.96000 95 GLU A N 1
ATOM 678 C CA . GLU A 1 95 ? -13.94900 19.61200 6.86200 1.000 15.89000 95 GLU A CA 1
ATOM 679 C C . GLU A 1 95 ? -13.31700 18.72300 5.80200 1.000 17.54000 95 GLU A C 1
ATOM 680 O O . GLU A 1 95 ? -14.01200 17.92000 5.16800 1.000 16.34000 95 GLU A O 1
ATOM 686 N N . SER A 1 96 ? -11.99800 18.84400 5.59300 1.000 15.44000 96 SER A N 1
ATOM 687 C CA . SER A 1 96 ? -11.33900 17.95700 4.63500 1.000 17.34000 96 SER A CA 1
ATOM 688 C C . SER A 1 96 ? -11.35300 16.50400 5.10100 1.000 16.44000 96 SER A C 1
ATOM 689 O O . SER A 1 96 ? -11.51300 15.59200 4.28700 1.000 19.50000 96 SER A O 1
ATOM 692 N N . VAL A 1 97 ? -11.16300 16.25500 6.39900 1.000 13.89000 97 VAL A N 1
ATOM 693 C CA . VAL A 1 97 ? -11.27000 14.87800 6.87500 1.000 12.97000 97 VAL A CA 1
ATOM 694 C C . VAL A 1 97 ? -12.68600 14.37100 6.67100 1.000 13.96000 97 VAL A C 1
ATOM 695 O O . VAL A 1 97 ? -12.89700 13.23000 6.23700 1.000 16.89000 97 VAL A O 1
ATOM 699 N N . ALA A 1 98 ? -13.67600 15.21800 6.97800 1.000 13.51000 98 ALA A N 1
ATOM 700 C CA . ALA A 1 98 ? -15.07400 14.80800 6.90800 1.000 16.57000 98 ALA A CA 1
ATOM 701 C C . ALA A 1 98 ? -15.48000 14.46200 5.48500 1.000 18.72000 98 ALA A C 1
ATOM 702 O O . ALA A 1 98 ? -16.29100 13.55700 5.27100 1.000 15.25000 98 ALA A O 1
ATOM 704 N N . ARG A 1 99 ? -14.93800 15.18300 4.49900 1.000 15.99000 99 ARG A N 1
ATOM 705 C CA . ARG A 1 99 ? -15.29300 14.90600 3.10800 1.000 16.36000 99 ARG A CA 1
ATOM 706 C C . ARG A 1 99 ? -14.49800 13.74900 2.52500 1.000 16.65000 99 ARG A C 1
ATOM 707 O O . ARG A 1 99 ? -15.00000 13.04100 1.64000 1.000 19.54000 99 ARG A O 1
ATOM 715 N N . ARG A 1 100 ? -13.27500 13.52300 3.00300 1.000 15.50000 100 ARG A N 1
ATOM 716 C CA . ARG A 1 100 ? -12.37300 12.63200 2.29500 1.000 16.32000 100 ARG A CA 1
ATOM 717 C C . ARG A 1 100 ? -12.23900 11.24000 2.89500 1.000 17.18000 100 ARG A C 1
ATOM 718 O O . ARG A 1 100 ? -11.81100 10.33100 2.17400 1.000 16.93000 100 ARG A O 1
ATOM 726 N N . TRP A 1 101 ? -12.56100 11.02900 4.17500 1.000 14.42000 101 TRP A N 1
ATOM 727 C CA . TRP A 1 101 ? -12.39500 9.68600 4.71000 1.000 16.53000 101 TRP A CA 1
ATOM 728 C C . TRP A 1 101 ? -13.37600 8.74600 4.01400 1.000 14.23000 101 TRP A C 1
ATOM 729 O O . TRP A 1 101 ? -14.51900 9.11300 3.74400 1.000 15.65000 101 TRP A O 1
ATOM 740 N N . ARG A 1 102 ? -12.89300 7.55200 3.66300 1.000 16.93000 102 ARG A N 1
ATOM 741 C CA . ARG A 1 102 ? -13.67400 6.56100 2.91900 1.000 18.62000 102 ARG A CA 1
ATOM 742 C C . ARG A 1 102 ? -14.06900 5.35600 3.75100 1.000 19.02000 102 ARG A C 1
ATOM 743 O O . ARG A 1 102 ? -15.14800 4.79100 3.53200 1.000 20.79000 102 ARG A O 1
ATOM 751 N N . SER A 1 103 ? -13.21500 4.95100 4.68500 1.000 15.68000 103 SER A N 1
ATOM 752 C CA . SER A 1 103 ? -13.45700 3.80200 5.54100 1.000 18.54000 103 SER A CA 1
ATOM 753 C C . SER A 1 103 ? -13.07100 4.16900 6.96400 1.000 15.98000 103 SER A C 1
ATOM 754 O O . SER A 1 103 ? -12.08900 4.87800 7.19100 1.000 16.56000 103 SER A O 1
ATOM 757 N N . GLU A 1 104 ? -13.85600 3.67500 7.92100 1.000 15.14000 104 GLU A N 1
ATOM 758 C CA . GLU A 1 104 ? -13.66500 4.05700 9.31700 1.000 17.35000 104 GLU A CA 1
ATOM 759 C C . GLU A 1 104 ? -12.28600 3.68100 9.83700 1.000 17.06000 104 GLU A C 1
ATOM 760 O O . GLU A 1 104 ? -11.79800 4.31700 10.78000 1.000 18.50000 104 GLU A O 1
ATOM 766 N N . ALA A 1 105 ? -11.62200 2.70700 9.21000 1.000 16.87000 105 ALA A N 1
ATOM 767 C CA . ALA A 1 105 ? -10.24500 2.40500 9.58600 1.000 19.75000 105 ALA A CA 1
ATOM 768 C C . ALA A 1 105 ? -9.33800 3.62600 9.44500 1.000 16.00000 105 ALA A C 1
ATOM 769 O O . ALA A 1 105 ? -8.37400 3.77100 10.20500 1.000 16.22000 105 ALA A O 1
ATOM 771 N N . GLU A 1 106 ? -9.61700 4.50000 8.47200 1.000 14.90000 106 GLU A N 1
ATOM 772 C CA . GLU A 1 106 ? -8.79000 5.68200 8.27600 1.000 16.85000 106 GLU A CA 1
ATOM 773 C C . GLU A 1 106 ? -8.87300 6.65400 9.44500 1.000 16.32000 106 GLU A C 1
ATOM 774 O O . GLU A 1 106 ? -8.00000 7.51300 9.57600 1.000 18.15000 106 GLU A O 1
ATOM 780 N N . LEU A 1 107 ? -9.91100 6.56000 10.27600 1.000 14.59000 107 LEU A N 1
ATOM 781 C CA . LEU A 1 107 ? -10.04200 7.45500 11.42000 1.000 16.63000 107 LEU A CA 1
ATOM 782 C C . LEU A 1 107 ? -9.41500 6.90300 12.68900 1.000 18.51000 107 LEU A C 1
ATOM 783 O O . LEU A 1 107 ? -9.36100 7.62200 13.69400 1.000 18.68000 107 LEU A O 1
ATOM 788 N N . ALA A 1 108 ? -8.96300 5.65100 12.67100 1.000 18.14000 108 ALA A N 1
ATOM 789 C CA . ALA A 1 108 ? -8.33500 5.04700 13.84500 1.000 16.63000 108 ALA A CA 1
ATOM 790 C C . ALA A 1 108 ? -7.25000 5.90000 14.49600 1.000 18.16000 108 ALA A C 1
ATOM 791 O O . ALA A 1 108 ? -7.17000 5.89100 15.73800 1.000 19.65000 108 ALA A O 1
ATOM 793 N N . PRO A 1 109 ? -6.38400 6.61600 13.76800 1.000 20.31000 109 PRO A N 1
ATOM 794 C CA . PRO A 1 109 ? -5.42800 7.50000 14.46300 1.000 20.47000 109 PRO A CA 1
ATOM 795 C C . PRO A 1 109 ? -6.07100 8.42800 15.48400 1.000 19.84000 109 PRO A C 1
ATOM 796 O O . PRO A 1 109 ? -5.47300 8.67900 16.53900 1.000 16.63000 109 PRO A O 1
ATOM 800 N N . PHE A 1 110 ? -7.27700 8.93700 15.20500 1.000 18.12000 110 PHE A N 1
ATOM 801 C CA . PHE A 1 110 ? -7.91700 9.86400 16.12900 1.000 18.88000 110 PHE A CA 1
ATOM 802 C C . PHE A 1 110 ? -8.36000 9.15600 17.39800 1.000 18.38000 110 PHE A C 1
ATOM 803 O O . PHE A 1 110 ? -8.32900 9.75000 18.48700 1.000 17.55000 110 PHE A O 1
ATOM 811 N N . LEU A 1 111 ? -8.75000 7.88800 17.26800 1.000 18.15000 111 LEU A N 1
ATOM 812 C CA . LEU A 1 111 ? -9.13300 7.08800 18.42100 1.000 20.12000 111 LEU A CA 1
ATOM 813 C C . LEU A 1 111 ? -7.92100 6.77600 19.28600 1.000 17.17000 111 LEU A C 1
ATOM 814 O O . LEU A 1 111 ? -8.02300 6.73900 20.51500 1.000 18.35000 111 LEU A O 1
ATOM 819 N N . VAL A 1 112 ? -6.77000 6.52600 18.66200 1.000 14.69000 112 VAL A N 1
ATOM 820 C CA . VAL A 1 112 ? -5.55200 6.28900 19.43400 1.000 16.41000 112 VAL A CA 1
ATOM 821 C C . VAL A 1 112 ? -5.15700 7.55600 20.18000 1.000 17.75000 112 VAL A C 1
ATOM 822 O O . VAL A 1 112 ? -4.72600 7.50300 21.33700 1.000 15.95000 112 VAL A O 1
ATOM 826 N N . ILE A 1 113 ? -5.30900 8.72100 19.53200 1.000 19.30000 113 ILE A N 1
ATOM 827 C CA . ILE A 1 113 ? -4.98300 9.98200 20.19900 1.000 18.45000 113 ILE A CA 1
ATOM 828 C C . ILE A 1 113 ? -5.93200 10.22200 21.36700 1.000 15.45000 113 ILE A C 1
ATOM 829 O O . ILE A 1 113 ? -5.52100 10.67900 22.44100 1.000 15.66000 113 ILE A O 1
ATOM 834 N N . GLN A 1 114 ? -7.21200 9.88400 21.18700 1.000 16.53000 114 GLN A N 1
ATOM 835 C CA . GLN A 1 114 ? -8.16700 9.95800 22.29100 1.000 16.41000 114 GLN A CA 1
ATOM 836 C C . GLN A 1 114 ? -7.67700 9.15800 23.49200 1.000 17.86000 114 GLN A C 1
ATOM 837 O O . GLN A 1 114 ? -7.73800 9.62700 24.63700 1.000 17.01000 114 GLN A O 1
ATOM 843 N N . GLN A 1 115 ? -7.18000 7.94400 23.24700 1.000 17.12000 115 GLN A N 1
ATOM 844 C CA . GLN A 1 115 ? -6.64100 7.13100 24.33200 1.000 16.81000 115 GLN A CA 1
ATOM 845 C C . GLN A 1 115 ? -5.40600 7.78300 24.93900 1.000 19.86000 115 GLN A C 1
ATOM 846 O O . GLN A 1 115 ? -5.21300 7.75200 26.16200 1.000 16.77000 115 GLN A O 1
ATOM 852 N N . ARG A 1 116 ? -4.54700 8.37700 24.09900 1.000 17.23000 116 ARG A N 1
ATOM 853 C CA . ARG A 1 116 ? -3.34500 9.01800 24.63400 1.000 17.66000 116 ARG A CA 1
ATOM 854 C C . ARG A 1 116 ? -3.69900 10.23300 25.48500 1.000 16.51000 116 ARG A C 1
ATOM 855 O O . ARG A 1 116 ? -3.06800 10.47800 26.52000 1.000 16.95000 116 ARG A O 1
ATOM 863 N N . LEU A 1 117 ? -4.69400 11.01500 25.05600 1.000 15.29000 117 LEU A N 1
ATOM 864 C CA . LEU A 1 117 ? -5.14200 12.14500 25.86400 1.000 16.40000 117 LEU A CA 1
ATOM 865 C C . LEU A 1 117 ? -5.66200 11.67100 27.21400 1.000 19.26000 117 LEU A C 1
ATOM 866 O O . LEU A 1 117 ? -5.33200 12.24400 28.25800 1.000 15.58000 117 LEU A O 1
ATOM 871 N N . LEU A 1 118 ? -6.47400 10.61900 27.21000 1.000 14.83000 118 LEU A N 1
ATOM 872 C CA . LEU A 1 118 ? -6.98000 10.07000 28.46400 1.000 15.37000 118 LEU A CA 1
ATOM 873 C C . LEU A 1 118 ? -5.85100 9.55700 29.35400 1.000 16.81000 118 LEU A C 1
ATOM 874 O O . LEU A 1 118 ? -5.90100 9.71200 30.58000 1.000 19.35000 118 LEU A O 1
ATOM 879 N N . ASN A 1 119 ? -4.83600 8.92100 28.75900 1.000 17.16000 119 ASN A N 1
ATOM 880 C CA . ASN A 1 119 ? -3.70400 8.43300 29.54400 1.000 17.62000 119 ASN A CA 1
ATOM 881 C C . ASN A 1 119 ? -2.92800 9.58100 30.18900 1.000 20.71000 119 ASN A C 1
ATOM 882 O O . ASN A 1 119 ? -2.49700 9.47700 31.34400 1.000 20.08000 119 ASN A O 1
ATOM 887 N N . ASN A 1 120 ? -2.71900 10.68200 29.45800 1.000 16.64000 120 ASN A N 1
ATOM 888 C CA . ASN A 1 120 ? -2.04300 11.82700 30.06800 1.000 18.18000 120 ASN A CA 1
ATOM 889 C C . ASN A 1 120 ? -2.89700 12.47000 31.14900 1.000 19.68000 120 ASN A C 1
ATOM 890 O O . ASN A 1 120 ? -2.37000 12.96600 32.15000 1.000 20.58000 120 ASN A O 1
ATOM 895 N N . LEU A 1 121 ? -4.21000 12.52100 30.94300 1.000 16.51000 121 LEU A N 1
ATOM 896 C CA . LEU A 1 121 ? -5.08000 13.04500 31.98900 1.000 14.78000 121 LEU A CA 1
ATOM 897 C C . LEU A 1 121 ? -4.97600 12.18100 33.24000 1.000 18.79000 121 LEU A C 1
ATOM 898 O O . LEU A 1 121 ? -4.79600 12.69300 34.35400 1.000 19.78000 121 LEU A O 1
ATOM 903 N N . ALA A 1 122 ? -5.04300 10.85600 33.06300 1.000 16.25000 122 ALA A N 1
ATOM 904 C CA . ALA A 1 122 ? -4.86900 9.94400 34.19500 1.000 17.64000 122 ALA A CA 1
ATOM 905 C C . ALA A 1 122 ? -3.54800 10.18300 34.91200 1.000 22.68000 122 ALA A C 1
ATOM 906 O O . ALA A 1 122 ? -3.46300 10.02200 36.13600 1.000 20.62000 122 ALA A O 1
ATOM 908 N N . GLN A 1 123 ? -2.51000 10.56200 34.17700 1.000 19.93000 123 GLN A N 1
ATOM 909 C CA . GLN A 1 123 ? -1.20800 10.81600 34.77800 1.000 24.25000 123 GLN A CA 1
ATOM 910 C C . GLN A 1 123 ? -1.03000 12.25700 35.24000 1.000 24.72000 123 GLN A C 1
ATOM 911 O O . GLN A 1 123 ? 0.05900 12.60400 35.71400 1.000 20.45000 123 GLN A O 1
ATOM 917 N N . SER A 1 124 ? -2.06800 13.09500 35.13800 1.000 20.28000 124 SER A N 1
ATOM 918 C CA . SER A 1 124 ? -1.97200 14.51500 35.50300 1.000 23.31000 124 SER A CA 1
ATOM 919 C C . SER A 1 124 ? -0.81600 15.18900 34.76600 1.000 28.48000 124 SER A C 1
ATOM 920 O O . SER A 1 124 ? -0.07500 16.00500 35.32600 1.000 26.70000 124 SER A O 1
ATOM 923 N N . ASP A 1 125 ? -0.66400 14.84700 33.48900 1.000 21.95000 125 ASP A N 1
ATOM 924 C CA . ASP A 1 125 ? 0.48200 15.26100 32.67700 1.000 21.08000 125 ASP A CA 1
ATOM 925 C C . ASP A 1 125 ? -0.00100 16.28200 31.65100 1.000 19.90000 125 ASP A C 1
ATOM 926 O O . ASP A 1 125 ? -0.33700 15.92900 30.52000 1.000 17.49000 125 ASP A O 1
ATOM 931 N N . ILE A 1 126 ? -0.01100 17.55700 32.05600 1.000 16.85000 126 ILE A N 1
ATOM 932 C CA . ILE A 1 126 ? -0.43000 18.62700 31.15600 1.000 23.90000 126 ILE A CA 1
ATOM 933 C C . ILE A 1 126 ? 0.50500 18.71900 29.95800 1.000 20.51000 126 ILE A C 1
ATOM 934 O O . ILE A 1 126 ? 0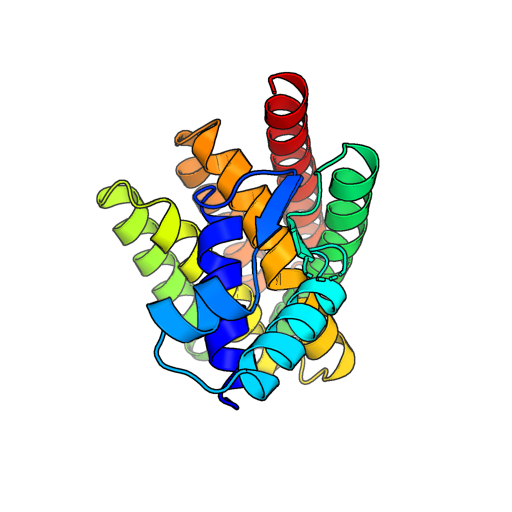.06700 18.94200 28.82200 1.000 21.40000 126 ILE A O 1
ATOM 939 N N . ASP A 1 127 ? 1.81200 18.56700 30.19700 1.000 23.29000 127 ASP A N 1
ATOM 940 C CA . ASP A 1 127 ? 2.78800 18.63000 29.11000 1.000 23.01000 127 ASP A CA 1
ATOM 941 C C . ASP A 1 127 ? 2.47000 17.60300 28.02900 1.000 23.46000 127 ASP A C 1
ATOM 942 O O . ASP A 1 127 ? 2.44000 17.92600 26.83500 1.000 21.45000 127 ASP A O 1
ATOM 947 N N . GLY A 1 128 ? 2.23200 16.35100 28.43300 1.000 22.10000 128 GLY A N 1
ATOM 948 C CA . GLY A 1 128 ? 1.92000 15.31900 27.46000 1.000 20.60000 128 GLY A CA 1
ATOM 949 C C . GLY A 1 128 ? 0.55800 15.49800 26.82400 1.000 19.42000 128 GLY A C 1
ATOM 950 O O . GLY A 1 128 ? 0.36100 15.14300 25.65800 1.000 20.20000 128 GLY A O 1
ATOM 951 N N . PHE A 1 129 ? -0.40100 16.03400 27.57900 1.000 17.45000 129 PHE A N 1
ATOM 952 C CA . PHE A 1 129 ? -1.71800 16.32300 27.01800 1.000 17.15000 129 PHE A CA 1
ATOM 953 C C . PHE A 1 129 ? -1.61300 17.29500 25.84900 1.000 17.69000 129 PHE A C 1
ATOM 954 O O . PHE A 1 129 ? -2.20800 17.07300 24.78900 1.000 17.62000 129 PHE A O 1
ATOM 962 N N . VAL A 1 130 ? -0.85200 18.37800 26.02400 1.000 16.58000 130 VAL A N 1
ATOM 963 C CA . VAL A 1 130 ? -0.66700 19.34100 24.94000 1.00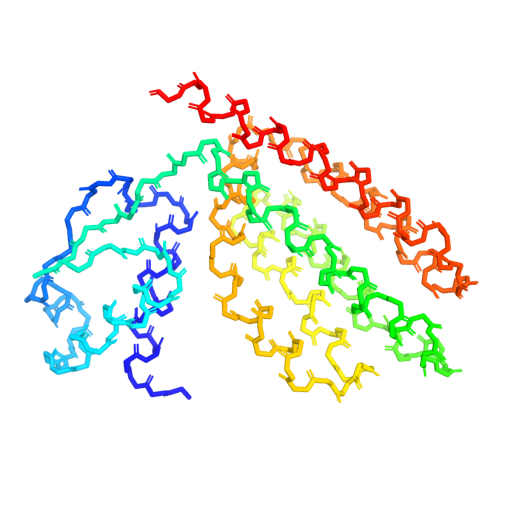0 16.36000 130 VAL A CA 1
ATOM 964 C C . VAL A 1 130 ? 0.00200 18.67100 23.74700 1.000 18.60000 130 VAL A C 1
ATOM 965 O O . VAL A 1 130 ? -0.46600 18.77200 22.60400 1.000 19.15000 130 VAL A O 1
ATOM 969 N N . GLU A 1 131 ? 1.09700 17.94800 24.00700 1.000 18.03000 131 GLU A N 1
ATOM 970 C CA . GLU A 1 131 ? 1.82900 17.25800 22.94600 1.000 23.57000 131 GLU A CA 1
ATOM 971 C C . GLU A 1 131 ? 0.92100 16.33900 22.13100 1.000 24.91000 131 GLU A C 1
ATOM 972 O O . GLU A 1 131 ? 0.97100 16.32600 20.89400 1.000 25.05000 131 GLU A O 1
ATOM 978 N N . ALA A 1 132 ? 0.07000 15.57000 22.80800 1.000 21.74000 132 ALA A N 1
ATOM 979 C CA . ALA A 1 132 ? -0.82300 14.66100 22.09400 1.000 21.90000 132 ALA A CA 1
ATOM 980 C C . ALA A 1 132 ? -1.93000 15.40700 21.35800 1.000 23.79000 132 ALA A C 1
ATOM 981 O O . ALA A 1 132 ? -2.39600 14.94000 20.31200 1.000 22.24000 132 ALA A O 1
ATOM 983 N N . SER A 1 133 ? -2.38000 16.54900 21.89100 1.000 16.81000 133 SER A N 1
ATOM 984 C CA . SER A 1 133 ? -3.40800 17.32800 21.20300 1.000 17.12000 133 SER A CA 1
ATOM 985 C C . SER A 1 133 ? -2.96600 17.70400 19.80200 1.000 19.35000 133 SER A C 1
ATOM 986 O O . SER A 1 133 ? -3.78800 17.77500 18.88200 1.000 20.59000 133 SER A O 1
ATOM 989 N N . PHE A 1 134 ? -1.68200 17.95500 19.62500 1.000 20.32000 134 PHE A N 1
ATOM 990 C CA . PHE A 1 134 ? -1.20500 18.39200 18.32700 1.000 24.41000 134 PHE A CA 1
ATOM 991 C C . PHE A 1 134 ? -1.12100 17.26300 17.32100 1.000 22.50000 134 PHE A C 1
ATOM 992 O O . PHE A 1 134 ? -1.14100 17.53200 16.11900 1.000 19.45000 134 PHE A O 1
ATOM 1000 N N . ASP A 1 135 ? -1.06900 16.01400 17.78000 1.000 21.80000 135 ASP A N 1
ATOM 1001 C CA . ASP A 1 135 ? -1.15300 14.89800 16.84900 1.000 21.82000 135 ASP A CA 1
ATOM 1002 C C . ASP A 1 135 ? -2.50400 14.83600 16.13600 1.000 17.53000 135 ASP A C 1
ATOM 1003 O O . ASP A 1 135 ? -2.58400 14.24700 15.05400 1.000 17.21000 135 ASP A O 1
ATOM 1008 N N . ILE A 1 136 ? -3.56000 15.43900 16.70300 1.000 16.37000 136 ILE A N 1
ATOM 1009 C CA . ILE A 1 136 ? -4.84800 15.51300 16.00700 1.000 17.18000 136 ILE A CA 1
ATOM 1010 C C . ILE A 1 136 ? -4.69600 16.23200 14.67400 1.000 17.64000 136 ILE A C 1
ATOM 1011 O O . ILE A 1 136 ? -5.14100 15.74400 13.62500 1.000 17.08000 136 ILE A O 1
ATOM 1016 N N . MET A 1 137 ? -4.10900 17.42900 14.70300 1.000 17.50000 137 MET A N 1
ATOM 1017 C CA . MET A 1 137 ? -3.85800 18.14700 13.46000 1.000 17.23000 137 MET A CA 1
ATOM 1018 C C . MET A 1 137 ? -2.97800 17.33100 12.53500 1.000 18.35000 137 MET A C 1
ATOM 1019 O O . MET A 1 137 ? -3.24800 17.23500 11.33200 1.000 21.41000 137 MET A O 1
ATOM 1024 N N . ARG A 1 138 ? -1.92100 16.73400 13.08300 1.000 18.83000 138 ARG A N 1
ATOM 1025 C CA . ARG A 1 138 ? -0.99100 15.97600 12.25500 1.000 18.26000 138 ARG A CA 1
ATOM 1026 C C . ARG A 1 138 ? -1.68000 14.78700 11.59400 1.000 20.83000 138 ARG A C 1
ATOM 1027 O O . ARG A 1 138 ? -1.39500 14.45900 10.43400 1.000 21.64000 138 ARG A O 1
ATOM 1035 N N . ALA A 1 139 ? -2.61500 14.14500 12.29800 1.000 18.06000 139 ALA A N 1
ATOM 1036 C CA . ALA A 1 139 ? -3.34000 13.03300 11.69400 1.000 17.87000 139 ALA A CA 1
ATOM 1037 C C . ALA A 1 139 ? -4.34700 13.49800 10.65000 1.000 18.34000 139 ALA A C 1
ATOM 1038 O O . ALA A 1 139 ? -4.77700 12.69200 9.81000 1.000 17.99000 139 ALA A O 1
ATOM 1040 N N . ALA A 1 140 ? -4.71900 14.77900 10.66600 1.000 17.40000 140 ALA A N 1
ATOM 1041 C CA . ALA A 1 140 ? -5.64100 15.29700 9.66500 1.000 15.39000 140 ALA A CA 1
ATOM 1042 C C . ALA A 1 140 ? -4.94300 15.64900 8.35200 1.000 17.33000 140 ALA A C 1
ATOM 1043 O O . ALA A 1 140 ? -5.59100 15.65300 7.29700 1.000 15.97000 140 ALA A O 1
ATOM 1045 N N . PHE A 1 141 ? -3.64200 15.94900 8.39000 1.000 15.59000 141 PHE A N 1
ATOM 1046 C CA . PHE A 1 141 ? -2.94200 16.42400 7.19000 1.000 16.78000 141 PHE A CA 1
ATOM 1047 C C . PHE A 1 141 ? -3.09300 15.51500 5.97700 1.000 17.04000 141 PHE A C 1
ATOM 1048 O O . PHE A 1 141 ? -3.30900 16.04600 4.86500 1.000 18.87000 141 PHE A O 1
ATOM 1056 N N . PRO A 1 142 ? -2.95800 14.19300 6.06800 1.000 19.39000 142 PRO A N 1
ATOM 1057 C CA . PRO A 1 142 ? -3.07900 13.35700 4.85600 1.000 19.16000 142 PRO A CA 1
ATOM 1058 C C . PRO A 1 142 ? -4.42900 13.44700 4.16500 1.000 19.83000 142 PRO A C 1
ATOM 1059 O O . PRO A 1 142 ? -4.51300 13.15200 2.96300 1.000 19.73000 142 PRO A O 1
ATOM 1063 N N . PHE A 1 143 ? -5.49900 13.80500 4.88300 1.000 16.51000 143 PHE A N 1
ATOM 1064 C CA . PHE A 1 143 ? -6.80300 13.91500 4.24400 1.000 17.93000 143 PHE A CA 1
ATOM 1065 C C . PHE A 1 143 ? -6.89200 15.18500 3.41800 1.000 20.39000 143 PHE A C 1
ATOM 1066 O O . PHE A 1 143 ? -7.49700 15.19100 2.34500 1.000 18.61000 143 PHE A O 1
ATOM 1074 N N . ALA A 1 144 ? -6.30200 16.26800 3.93100 1.000 17.43000 144 ALA A N 1
ATOM 1075 C CA . ALA A 1 144 ? -6.35200 17.56700 3.26700 1.000 19.28000 144 ALA A CA 1
ATOM 1076 C C . ALA A 1 144 ? -5.40500 17.62500 2.07600 1.000 18.35000 144 ALA A C 1
ATOM 1077 O O . ALA A 1 144 ? -5.71200 18.27300 1.06500 1.000 19.32000 144 ALA A O 1
ATOM 1079 N N . ASN A 1 145 ? -4.24400 16.97500 2.18600 1.000 16.24000 145 ASN A N 1
ATOM 1080 C CA . ASN A 1 145 ? -3.17000 17.07500 1.18500 1.000 17.68000 145 ASN A CA 1
ATOM 1081 C C . ASN A 1 145 ? -2.98900 18.51700 0.72600 1.000 14.65000 145 ASN A C 1
ATOM 1082 O O . ASN A 1 145 ? -2.94500 18.82800 -0.46900 1.000 15.20000 145 ASN A O 1
ATOM 1087 N N . ASN A 1 146 ? -2.90500 19.41100 1.70800 1.000 15.19000 146 ASN A N 1
ATOM 1088 C CA . ASN A 1 146 ? -2.88900 20.85200 1.47600 1.000 14.57000 146 ASN A CA 1
ATOM 1089 C C . ASN A 1 146 ? -1.58700 21.39600 2.04700 1.000 15.62000 146 ASN A C 1
ATOM 1090 O O . ASN A 1 146 ? -1.49600 21.65000 3.25900 1.000 12.97000 146 ASN A O 1
ATOM 1095 N N . PRO A 1 147 ? -0.55100 21.57800 1.23100 1.000 14.93000 147 PRO A N 1
ATOM 1096 C CA . PRO A 1 147 ? 0.74300 21.98900 1.79700 1.000 15.69000 147 PRO A CA 1
ATOM 1097 C C . PRO A 1 147 ? 0.69400 23.36900 2.41500 1.000 14.25000 147 PRO A C 1
ATOM 1098 O O . PRO A 1 147 ? 1.38900 23.61800 3.40400 1.000 13.84000 147 PRO A O 1
ATOM 1102 N N . TYR A 1 148 ? -0.12700 24.27000 1.87600 1.000 12.72000 148 TYR A N 1
ATOM 1103 C CA . TYR A 1 148 ? -0.19300 25.62100 2.42300 1.000 14.90000 148 TYR A CA 1
ATOM 1104 C C . TYR A 1 148 ? -0.80600 25.60300 3.81100 1.000 14.48000 148 TYR A C 1
ATOM 1105 O O . TYR A 1 148 ? -0.29800 26.24000 4.74000 1.000 14.32000 148 TYR A O 1
ATOM 1114 N N . LEU A 1 149 ? -1.91500 24.88300 3.94800 1.000 13.29000 149 LEU A N 1
ATOM 1115 C CA . LEU A 1 149 ? -2.58600 24.73900 5.23300 1.000 11.77000 149 LEU A CA 1
ATOM 1116 C C . LEU A 1 149 ? -1.71000 24.00200 6.23500 1.000 13.01000 149 LEU A C 1
ATOM 1117 O O . LEU A 1 149 ? -1.60700 24.41000 7.39500 1.000 14.81000 149 LEU A O 1
ATOM 1122 N N . GLN A 1 150 ? -1.06700 22.91000 5.80600 1.000 14.89000 150 GLN A N 1
ATOM 1123 C CA . GLN A 1 150 ? -0.21500 22.14600 6.71500 1.000 13.86000 150 GLN A CA 1
ATOM 1124 C C . GLN A 1 150 ? 0.93000 22.99700 7.24400 1.000 16.02000 150 GLN A C 1
ATOM 1125 O O . GLN A 1 150 ? 1.20400 23.02800 8.45400 1.000 15.40000 150 GLN A O 1
ATOM 1131 N N . GLU A 1 151 ? 1.63300 23.68200 6.34800 1.000 13.48000 151 GLU A N 1
ATOM 1132 C CA . GLU A 1 151 ? 2.77500 24.46800 6.79700 1.000 18.14000 151 GLU A CA 1
ATOM 1133 C C . GLU A 1 151 ? 2.32800 25.62300 7.68300 1.000 16.54000 151 GLU A C 1
ATOM 1134 O O . GLU A 1 151 ? 3.00100 25.95500 8.66600 1.000 16.51000 151 GLU A O 1
ATOM 1140 N N . THR A 1 152 ? 1.18500 26.24100 7.35800 1.000 13.15000 152 THR A N 1
ATOM 1141 C CA . THR A 1 152 ? 0.66300 27.31100 8.20800 1.000 14.78000 152 THR A CA 1
ATOM 1142 C C . THR A 1 152 ? 0.37300 26.79900 9.61700 1.000 16.42000 152 THR A C 1
ATOM 1143 O O . THR A 1 152 ? 0.81200 27.39300 10.61300 1.000 16.86000 152 THR A O 1
ATOM 1147 N N . VAL A 1 153 ? -0.34400 25.67800 9.72400 1.000 12.96000 153 VAL A N 1
ATOM 1148 C CA . VAL A 1 153 ? -0.66700 25.12700 11.03900 1.000 13.26000 153 VAL A CA 1
ATOM 1149 C C . VAL A 1 153 ? 0.60600 24.71900 11.78300 1.000 16.12000 153 VAL A C 1
ATOM 1150 O O . VAL A 1 153 ? 0.77700 25.02700 12.96900 1.000 15.93000 153 VAL A O 1
ATOM 1154 N N . GLU A 1 154 ? 1.52700 24.04000 11.09700 1.000 15.04000 154 GLU A N 1
ATOM 1155 C CA . GLU A 1 154 ? 2.78000 23.64600 11.75200 1.000 16.67000 154 GLU A CA 1
ATOM 1156 C C . GLU A 1 154 ? 3.53200 24.86500 12.29100 1.000 16.25000 154 GLU A C 1
ATOM 1157 O O . GLU A 1 154 ? 4.06800 24.83300 13.40900 1.000 16.22000 154 GLU A O 1
ATOM 1163 N N . ASN A 1 155 ? 3.54600 25.96100 11.53400 1.000 14.54000 155 ASN A N 1
ATOM 1164 C CA . ASN A 1 155 ? 4.26400 27.15600 11.97200 1.000 19.03000 155 ASN A CA 1
ATOM 1165 C C . ASN A 1 155 ? 3.60200 27.83200 13.16600 1.000 19.16000 155 ASN A C 1
ATOM 1166 O O . ASN A 1 155 ? 4.27300 28.58300 13.88100 1.000 17.10000 155 ASN A O 1
ATOM 1171 N N . LEU A 1 156 ? 2.29700 27.62300 13.36400 1.000 14.61000 156 LEU A N 1
ATOM 1172 C CA . LEU A 1 156 ? 1.55900 28.21400 14.47900 1.000 15.68000 156 LEU A CA 1
ATOM 1173 C C . LEU A 1 156 ? 1.46100 27.28800 15.68400 1.000 15.98000 156 LEU A C 1
ATOM 1174 O O . LEU A 1 156 ? 1.01800 27.72800 16.75100 1.000 14.70000 156 LEU A O 1
ATOM 1179 N N . LEU A 1 157 ? 1.85300 26.02200 15.54500 1.000 15.69000 157 LEU A N 1
ATOM 1180 C CA . LEU A 1 157 ? 1.67100 25.07500 16.64300 1.000 15.95000 157 LEU A CA 1
ATOM 1181 C C . LEU A 1 157 ? 2.41200 25.48500 17.91500 1.000 15.02000 157 LEU A C 1
ATOM 1182 O O . LEU A 1 157 ? 1.83800 25.32500 19.00200 1.000 15.79000 157 LEU A O 1
ATOM 1187 N N . PRO A 1 158 ? 3.65500 25.98100 17.86200 1.000 15.54000 158 PRO A N 1
ATOM 1188 C CA . PRO A 1 158 ? 4.29700 26.42000 19.12300 1.000 14.70000 158 PRO A CA 1
ATOM 1189 C C . PRO A 1 158 ? 3.52200 27.51300 19.84600 1.000 15.90000 158 PRO A C 1
ATOM 1190 O O . PRO A 1 158 ? 3.32800 27.42200 21.06700 1.000 14.89000 158 PRO A O 1
ATOM 1194 N N . ALA A 1 159 ? 3.04900 28.53500 19.12600 1.000 14.28000 159 ALA A N 1
ATOM 1195 C CA . ALA A 1 159 ? 2.29800 29.61000 19.78000 1.000 13.60000 159 ALA A CA 1
ATOM 1196 C C . ALA A 1 159 ? 0.97900 29.10400 20.34800 1.000 13.90000 159 ALA A C 1
ATOM 1197 O O . ALA A 1 159 ? 0.58200 29.48500 21.45800 1.000 15.26000 159 ALA A O 1
ATOM 1199 N N . VAL A 1 160 ? 0.25400 28.29700 19.57100 1.000 14.00000 160 VAL A N 1
ATOM 1200 C CA . VAL A 1 160 ? -0.98000 27.67600 20.05700 1.000 16.50000 160 VAL A CA 1
ATOM 1201 C C . VAL A 1 160 ? -0.69700 26.83300 21.29000 1.000 15.25000 160 VAL A C 1
ATOM 1202 O O . VAL A 1 160 ? -1.43600 26.86800 22.28000 1.000 14.03000 160 VAL A O 1
ATOM 1206 N N . SER A 1 161 ? 0.36200 26.02600 21.22400 1.000 15.23000 161 SER A N 1
ATOM 1207 C CA . SER A 1 161 ? 0.78700 25.19300 22.34900 1.000 15.12000 161 SER A CA 1
ATOM 1208 C C . SER A 1 161 ? 0.95700 25.99800 23.61500 1.000 14.47000 161 SER A C 1
ATOM 1209 O O . SER A 1 161 ? 0.54500 25.57500 24.71000 1.000 13.97000 161 SER A O 1
ATOM 1212 N N . ARG A 1 162 ? 1.60700 27.14600 23.48500 1.000 13.15000 162 ARG A N 1
ATOM 1213 C CA . ARG A 1 162 ? 1.92200 27.95000 24.64800 1.000 14.36000 162 ARG A CA 1
ATOM 1214 C C . ARG A 1 162 ? 0.65300 28.46300 25.30800 1.000 14.18000 162 ARG A C 1
ATOM 1215 O O . ARG A 1 162 ? 0.52600 28.43600 26.54000 1.000 13.37000 162 ARG A O 1
ATOM 1223 N N . ALA A 1 163 ? -0.30700 28.91400 24.49300 1.000 12.99000 163 ALA A N 1
ATOM 1224 C CA . ALA A 1 163 ? -1.57700 29.41300 25.01500 1.000 14.92000 163 ALA A CA 1
ATOM 1225 C C . ALA A 1 163 ? -2.39300 28.28900 25.63200 1.000 13.77000 163 ALA A C 1
ATOM 1226 O O . ALA A 1 163 ? -2.94700 28.42600 26.72700 1.000 13.72000 163 ALA A O 1
ATOM 1228 N N . TYR A 1 164 ? -2.50300 27.17900 24.91200 1.000 14.05000 164 TYR A N 1
ATOM 1229 C CA . TYR A 1 164 ? -3.23900 26.02100 25.40700 1.000 14.36000 164 TYR A CA 1
ATOM 1230 C C . TYR A 1 164 ? -2.64600 25.50500 26.71400 1.000 13.70000 164 TYR A C 1
ATOM 1231 O O . TYR A 1 164 ? -3.38000 25.17100 27.65700 1.000 13.66000 164 TYR A O 1
ATOM 1240 N N . HIS A 1 165 ? -1.31700 25.44100 26.79600 1.000 10.50000 165 HIS A N 1
ATOM 1241 C CA . HIS A 1 165 ? -0.67200 25.01100 28.03600 1.000 11.94000 165 HIS A CA 1
ATOM 1242 C C . HIS A 1 165 ? -1.01700 25.94600 29.18600 1.000 12.96000 165 HIS A C 1
ATOM 1243 O O . HIS A 1 165 ? -1.24700 25.49900 30.31800 1.000 13.94000 165 HIS A O 1
ATOM 1250 N N . LEU A 1 166 ? -1.06400 27.25300 28.91900 1.000 14.10000 166 LEU A N 1
ATOM 1251 C CA . LEU A 1 166 ? -1.46000 28.20000 29.96200 1.000 14.45000 166 LEU A CA 1
ATOM 1252 C C . LEU A 1 166 ? -2.89500 27.95300 30.41700 1.000 15.08000 166 LEU A C 1
ATOM 1253 O O . LEU A 1 166 ? -3.19900 28.03400 31.61600 1.000 13.77000 166 LEU A O 1
ATOM 1258 N N . ALA A 1 167 ? -3.79300 27.62800 29.47800 1.000 13.59000 167 ALA A N 1
ATOM 1259 C CA . ALA A 1 167 ? -5.17300 27.34500 29.86600 1.000 13.59000 167 ALA A CA 1
ATOM 1260 C C . ALA A 1 167 ? -5.24800 26.15200 30.81000 1.000 13.39000 167 ALA A C 1
ATOM 1261 O O . ALA A 1 167 ? -5.99800 26.18300 31.79600 1.000 13.72000 167 ALA A O 1
ATOM 1263 N N . LEU A 1 168 ? -4.47000 25.09600 30.53900 1.000 11.48000 168 LEU A N 1
ATOM 1264 C CA . LEU A 1 168 ? -4.46600 23.93000 31.41900 1.000 10.78000 168 LEU A CA 1
ATOM 1265 C C . LEU A 1 168 ? -3.76600 24.21600 32.74000 1.000 14.84000 168 LEU A C 1
ATOM 1266 O O . LEU A 1 168 ? -4.13100 23.64000 33.77300 1.000 14.18000 168 LEU A O 1
ATOM 1271 N N . GLU A 1 169 ? -2.74800 25.07500 32.73500 1.000 15.49000 169 GLU A N 1
ATOM 1272 C CA . GLU A 1 169 ? -2.16000 25.48200 34.00900 1.000 16.01000 169 GLU A CA 1
ATOM 1273 C C . GLU A 1 169 ? -3.16800 26.24900 34.85300 1.000 16.47000 169 GLU A C 1
ATOM 1274 O O . GLU A 1 169 ? -3.15400 26.15500 36.08500 1.000 15.49000 169 GLU A O 1
ATOM 1280 N N . ARG A 1 170 ? -4.05900 26.99800 34.20700 1.000 14.42000 170 ARG A N 1
ATOM 1281 C CA . ARG A 1 170 ? -5.10000 27.72700 34.92700 1.000 15.29000 170 ARG A CA 1
ATOM 1282 C C . ARG A 1 170 ? -6.23400 26.81300 35.39000 1.000 16.53000 170 ARG A C 1
ATOM 1283 O O . ARG A 1 170 ? -6.79600 27.02900 36.47900 1.000 15.87000 170 ARG A O 1
ATOM 1291 N N . ARG A 1 171 ? -6.57300 25.77900 34.60300 1.000 13.85000 171 ARG A N 1
ATOM 1292 C CA . ARG A 1 171 ? -7.77400 24.98400 34.88000 1.000 13.16000 171 ARG A CA 1
ATOM 1293 C C . ARG A 1 171 ? -7.55200 23.54600 34.41100 1.000 14.01000 171 ARG A C 1
ATOM 1294 O O . ARG A 1 171 ? -7.70600 23.25600 33.22000 1.000 11.89000 171 ARG A O 1
ATOM 1302 N N . LYS A 1 172 ? -7.19900 22.65200 35.34400 1.000 14.63000 172 LYS A N 1
ATOM 1303 C CA . LYS A 1 172 ? -6.98500 21.25500 34.96600 1.000 15.56000 172 LYS A CA 1
ATOM 1304 C C . LYS A 1 172 ? -8.23800 20.63300 34.36900 1.000 16.98000 172 LYS A C 1
ATOM 1305 O O . LYS A 1 172 ? -8.13900 19.75600 33.50000 1.000 14.72000 172 LYS A O 1
ATOM 1311 N N . ALA A 1 173 ? -9.42000 21.03600 34.84700 1.000 14.96000 173 ALA A N 1
ATOM 1312 C CA . ALA A 1 173 ? -10.65400 20.45700 34.31500 1.000 14.89000 173 ALA A CA 1
ATOM 1313 C C . ALA A 1 173 ? -10.86300 20.78600 32.84400 1.000 16.48000 173 ALA A C 1
ATOM 1314 O O . ALA A 1 173 ? -11.77900 20.23500 32.21800 1.000 15.46000 173 ALA A O 1
ATOM 1316 N N . GLU A 1 174 ? -10.06000 21.69400 32.28400 1.000 13.05000 174 GLU A N 1
ATOM 1317 C CA . GLU A 1 174 ? -10.13400 21.94200 30.84800 1.000 11.11000 174 GLU A CA 1
ATOM 1318 C C . GLU A 1 174 ? -9.73500 20.70800 30.04500 1.000 11.32000 174 GLU A C 1
ATOM 1319 O O . GLU A 1 174 ? -10.14100 20.56700 28.88700 1.000 13.61000 174 GLU A O 1
ATOM 1325 N N . MET A 1 175 ? -8.93300 19.81100 30.62100 1.000 12.85000 175 MET A N 1
ATOM 1326 C CA . MET A 1 175 ? -8.63700 18.56400 29.91400 1.000 11.64000 175 MET A CA 1
ATOM 1327 C C . MET A 1 175 ? -9.90100 17.73500 29.72500 1.000 13.16000 175 MET A C 1
ATOM 1328 O O . MET A 1 175 ? -10.15700 17.21000 28.63200 1.000 15.25000 175 MET A O 1
ATOM 1333 N N . ASN A 1 176 ? -10.71100 17.61700 30.78000 1.000 14.04000 176 ASN A N 1
ATOM 1334 C CA . ASN A 1 176 ? -12.01400 16.96600 30.64200 1.000 15.15000 176 ASN A CA 1
ATOM 1335 C C . ASN A 1 176 ? -12.88800 17.69200 29.61900 1.000 16.02000 176 ASN A C 1
ATOM 1336 O O . ASN A 1 176 ? -13.55500 17.05400 28.79500 1.000 16.91000 176 ASN A O 1
ATOM 1341 N N . GLN A 1 177 ? -12.86500 19.02900 29.62100 1.000 13.25000 177 GLN A N 1
ATOM 1342 C CA . GLN A 1 177 ? -13.68700 19.77800 28.66900 1.000 18.03000 177 GLN A CA 1
ATOM 1343 C C . GLN A 1 177 ? -13.22800 19.54200 27.23600 1.000 16.73000 177 GLN A C 1
ATOM 1344 O O . GLN A 1 177 ? -14.05100 19.30900 26.33200 1.000 14.74000 177 GLN A O 1
ATOM 1350 N N . PHE A 1 178 ? -11.90800 19.58700 27.01000 1.000 16.14000 178 PHE A N 1
ATOM 1351 C CA . PHE A 1 178 ? -11.37900 19.33700 25.67300 1.000 15.66000 178 PHE A CA 1
ATOM 1352 C C . PHE A 1 178 ? -11.77900 17.95300 25.17000 1.000 16.08000 178 PHE A C 1
ATOM 1353 O O . PHE A 1 178 ? -12.14900 17.78900 24.00100 1.000 17.28000 178 PHE A O 1
ATOM 1361 N N . LEU A 1 179 ? -11.69200 16.94000 26.03600 1.000 15.56000 179 LEU A N 1
ATOM 1362 C CA . LEU A 1 179 ? -12.02400 15.57900 25.61700 1.000 16.01000 179 LEU A CA 1
ATOM 1363 C C . LEU A 1 179 ? -13.48900 15.46700 25.20500 1.000 17.73000 179 LEU A C 1
ATOM 1364 O O . LEU A 1 179 ? -13.81500 14.81700 24.19800 1.000 13.46000 179 LEU A O 1
ATOM 1369 N N . GLY A 1 180 ? -14.38800 16.09000 25.97300 1.000 14.39000 180 GLY A N 1
ATOM 1370 C CA . GLY A 1 180 ? -15.79400 16.07900 25.59800 1.000 16.87000 180 GLY A CA 1
ATOM 1371 C C . GLY A 1 180 ? -16.04700 16.73300 24.25000 1.000 19.69000 180 GLY A C 1
ATOM 1372 O O . GLY A 1 180 ? -16.80400 16.21000 23.42500 1.000 16.63000 180 GLY A O 1
ATOM 1373 N N . SER A 1 181 ? -15.43300 17.89700 24.01600 1.000 16.19000 181 SER A N 1
ATOM 1374 C CA . SER A 1 181 ? -15.57600 18.57100 22.72200 1.000 17.94000 181 SER A CA 1
ATOM 1375 C C . SER A 1 181 ? -14.92600 17.77200 21.59800 1.000 14.39000 181 SER A C 1
ATOM 1376 O O . SER A 1 181 ? -15.45800 17.70700 20.48000 1.000 15.85000 181 SER A O 1
ATOM 1379 N N . PHE A 1 182 ? -13.75400 17.19200 21.85600 1.000 13.74000 182 PHE A N 1
ATOM 1380 C CA . PHE A 1 182 ? -13.09500 16.39100 20.82600 1.000 15.11000 182 PHE A CA 1
ATOM 1381 C C . PHE A 1 182 ? -13.96900 15.21700 20.41500 1.000 17.24000 182 PHE A C 1
ATOM 1382 O O . PHE A 1 182 ? -14.07000 14.89100 19.22300 1.000 14.86000 182 PHE A O 1
ATOM 1390 N N . ALA A 1 183 ? -14.61000 14.56700 21.39700 1.000 14.88000 183 ALA A N 1
ATOM 1391 C CA . ALA A 1 183 ? -15.50600 13.45800 21.08800 1.000 16.37000 183 ALA A CA 1
ATOM 1392 C C . ALA A 1 183 ? -16.66700 13.92100 20.21900 1.000 15.52000 183 ALA A C 1
ATOM 1393 O O . ALA A 1 183 ? -17.10600 13.19500 19.32000 1.000 15.34000 183 ALA A O 1
ATOM 1395 N N . GLN A 1 184 ? -17.19200 15.11600 20.48800 1.000 15.84000 184 GLN A N 1
ATOM 1396 C CA . GLN A 1 184 ? -18.26700 15.65400 19.65900 1.000 18.68000 184 GLN A CA 1
ATOM 1397 C C . GLN A 1 184 ? -17.76800 15.97400 18.25100 1.000 17.84000 184 GLN A C 1
ATOM 1398 O O . GLN A 1 184 ? -18.47500 15.72900 17.25900 1.000 15.41000 184 GLN A O 1
ATOM 1404 N N . LEU A 1 185 ? -16.55400 16.52400 18.14800 1.000 14.50000 185 LEU A N 1
ATOM 1405 C CA . LEU A 1 185 ? -15.97100 16.81100 16.83900 1.000 12.45000 185 LEU A CA 1
ATOM 1406 C C . LEU A 1 185 ? -15.76400 15.53400 16.03900 1.000 14.45000 185 LEU A C 1
ATOM 1407 O O . LEU A 1 185 ? -16.06800 15.48100 14.84200 1.000 14.02000 185 LEU A O 1
ATOM 1412 N N . LEU A 1 186 ? -15.20700 14.50200 16.67400 1.000 14.90000 186 LEU A N 1
ATOM 1413 C CA . LEU A 1 186 ? -14.98500 13.24800 15.95900 1.000 16.54000 186 LEU A CA 1
ATOM 1414 C C . LEU A 1 186 ? -16.30000 12.66200 15.45400 1.000 15.98000 186 LEU A C 1
ATOM 1415 O O . LEU A 1 186 ? -16.37100 12.14600 14.33100 1.000 16.78000 186 LEU A O 1
ATOM 1420 N N . GLN A 1 187 ? -17.35800 12.73000 16.26800 1.000 17.81000 187 GLN A N 1
ATOM 1421 C CA . GLN A 1 187 ? -18.64900 12.19900 15.82800 1.000 19.71000 187 GLN A CA 1
ATOM 1422 C C . GLN A 1 187 ? -19.21500 13.01400 14.67500 1.000 18.69000 187 GLN A C 1
ATOM 1423 O O . GLN A 1 187 ? -19.81100 12.45400 13.74700 1.000 20.83000 187 GLN A O 1
ATOM 1429 N N . ALA A 1 188 ? -19.03600 14.34100 14.70700 1.000 15.67000 188 ALA A N 1
ATOM 1430 C CA . ALA A 1 188 ? -19.48000 15.17700 13.59900 1.000 18.23000 188 ALA A CA 1
ATOM 1431 C C . ALA A 1 188 ? -18.68700 14.89900 12.32400 1.000 17.07000 188 ALA A C 1
ATOM 1432 O O . ALA A 1 188 ? -19.24700 14.97700 11.22500 1.000 16.15000 188 ALA A O 1
ATOM 1434 N N . VAL A 1 189 ? -17.39300 14.59700 12.45100 1.000 16.86000 189 VAL A N 1
ATOM 1435 C CA . VAL A 1 189 ? -16.58700 14.21200 11.29100 1.000 17.57000 189 VAL A CA 1
ATOM 1436 C C . VAL A 1 189 ? -17.03700 12.85400 10.75800 1.000 16.36000 189 VAL A C 1
ATOM 1437 O O . VAL A 1 189 ? -17.17600 12.65800 9.54100 1.000 15.90000 189 VAL A O 1
ATOM 1441 N N . ILE A 1 190 ? -17.25100 11.89100 11.65400 1.000 15.27000 190 ILE A N 1
ATOM 1442 C CA . ILE A 1 190 ? -17.81400 10.60800 11.24000 1.000 15.36000 190 ILE A CA 1
ATOM 1443 C C . ILE A 1 190 ? -19.15500 10.82000 10.54900 1.000 16.31000 190 ILE A C 1
ATOM 1444 O O . ILE A 1 190 ? -19.45100 10.19500 9.51800 1.000 18.54000 190 ILE A O 1
ATOM 1449 N N . ALA A 1 191 ? -19.98100 11.72000 11.08700 1.000 18.30000 191 ALA A N 1
ATOM 1450 C CA . ALA A 1 191 ? -21.28200 12.00500 10.48900 1.000 20.17000 191 ALA A CA 1
ATOM 1451 C C . ALA A 1 191 ? -21.18700 12.88500 9.24700 1.000 19.20000 191 ALA A C 1
ATOM 1452 O O . ALA A 1 191 ? -22.21200 13.13100 8.59700 1.000 22.31000 191 ALA A O 1
ATOM 1454 N N . ARG A 1 192 ? -19.99200 13.35800 8.90100 1.000 15.18000 192 ARG A N 1
ATOM 1455 C CA . ARG A 1 192 ? -19.79300 14.22900 7.75100 1.000 15.68000 192 ARG A CA 1
ATOM 1456 C C . ARG A 1 192 ? -20.69300 15.46200 7.82900 1.000 19.59000 192 ARG A C 1
ATOM 1457 O O . ARG A 1 192 ? -21.19300 15.95600 6.81500 1.000 20.28000 192 ARG A O 1
ATOM 1465 N N . ASP A 1 193 ? -20.88500 15.98100 9.05100 1.000 18.67000 193 ASP A N 1
ATOM 1466 C CA . ASP A 1 193 ? -21.78500 17.10800 9.31200 1.000 19.55000 193 ASP A CA 1
ATOM 1467 C C . ASP A 1 193 ? -20.95500 18.37700 9.46300 1.000 21.85000 193 ASP A C 1
ATOM 1468 O O . ASP A 1 193 ? -20.45000 18.67800 10.55200 1.000 17.42000 193 ASP A O 1
ATOM 1473 N N . GLU A 1 194 ? -20.86500 19.15100 8.38000 1.000 16.93000 194 GLU A N 1
ATOM 1474 C CA . GLU A 1 194 ? -19.96400 20.30000 8.37100 1.000 20.99000 194 GLU A CA 1
ATOM 1475 C C . GLU A 1 194 ? -20.49000 21.44200 9.23300 1.000 25.83000 194 GLU A C 1
ATOM 1476 O O . GLU A 1 194 ? -19.69600 22.15700 9.8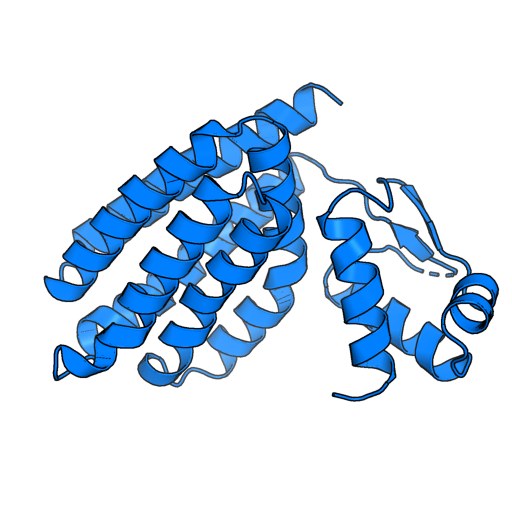5700 1.000 21.71000 194 GLU A O 1
ATOM 1482 N N . ALA A 1 195 ? -21.81500 21.62600 9.29300 1.000 22.24000 195 ALA A N 1
ATOM 1483 C CA . ALA A 1 195 ? -22.37100 22.64300 10.17800 1.000 22.96000 195 ALA A CA 1
ATOM 1484 C C . ALA A 1 195 ? -22.02200 22.35300 11.63400 1.000 18.26000 195 ALA A C 1
ATOM 1485 O O . ALA A 1 195 ? -21.66900 23.26500 12.39500 1.000 20.29000 195 ALA A O 1
ATOM 1487 N N . ARG A 1 196 ? -22.10100 21.08700 12.03900 1.000 17.74000 196 ARG A N 1
ATOM 1488 C CA . ARG A 1 196 ? -21.78700 20.73700 13.42000 1.000 19.21000 196 ARG A CA 1
ATOM 1489 C C . ARG A 1 196 ? -20.28500 20.83500 13.68300 1.000 19.53000 196 ARG A C 1
ATOM 1490 O O . ARG A 1 196 ? -19.86500 21.23700 14.77800 1.000 17.74000 196 ARG A O 1
ATOM 1498 N N . ILE A 1 197 ? -19.46100 20.48000 12.69100 1.000 18.08000 197 ILE A N 1
ATOM 1499 C CA . ILE A 1 197 ? -18.00800 20.63100 12.83700 1.000 14.97000 197 ILE A CA 1
ATOM 1500 C C . ILE A 1 197 ? -17.66000 22.07800 13.16400 1.000 17.71000 197 ILE A C 1
ATOM 1501 O O . ILE A 1 197 ? -16.87500 22.36100 14.08200 1.000 16.39000 197 ILE A O 1
ATOM 1506 N N . ARG A 1 198 ? -18.23800 23.01900 12.41600 1.000 16.41000 198 ARG A N 1
ATOM 1507 C CA . ARG A 1 198 ? -17.92800 24.42500 12.64600 1.000 19.29000 198 ARG A CA 1
ATOM 1508 C C . ARG A 1 198 ? -18.44000 24.87300 14.00700 1.000 18.37000 198 ARG A C 1
ATOM 1509 O O . ARG A 1 198 ? -17.73800 25.58100 14.73300 1.000 17.83000 198 ARG A O 1
ATOM 1517 N N . GLU A 1 199 ? -19.64600 24.44100 14.37900 1.000 16.83000 199 GLU A N 1
ATOM 1518 C CA . GLU A 1 199 ? -20.19500 24.78400 15.68800 1.000 18.20000 199 GLU A CA 1
ATOM 1519 C C . GLU A 1 199 ? -19.28300 24.31600 16.81800 1.000 18.09000 199 GLU A C 1
ATOM 1520 O O . GLU A 1 199 ? -19.02500 25.06200 17.76900 1.000 17.64000 199 GLU A O 1
ATOM 1526 N N . VAL A 1 200 ? -18.81700 23.06700 16.75400 1.000 15.58000 200 VAL A N 1
ATOM 1527 C CA . VAL A 1 200 ? -18.01000 22.53000 17.84600 1.000 16.57000 200 VAL A CA 1
ATOM 1528 C C . VAL A 1 200 ? -16.70200 23.30100 17.95900 1.000 15.36000 200 VAL A C 1
ATOM 1529 O O . VAL A 1 200 ? -16.29500 23.72300 19.05100 1.000 16.11000 200 VAL A O 1
ATOM 1533 N N . LEU A 1 201 ? -16.04500 23.52600 16.82100 1.000 15.67000 201 LEU A N 1
ATOM 1534 C CA . LEU A 1 201 ? -14.74300 24.18400 16.83800 1.000 15.86000 201 LEU A CA 1
ATOM 1535 C C . LEU A 1 201 ? -14.86300 25.64500 17.24000 1.000 15.93000 201 LEU A C 1
ATOM 1536 O O . LEU A 1 201 ? -14.00100 26.17100 17.95800 1.000 16.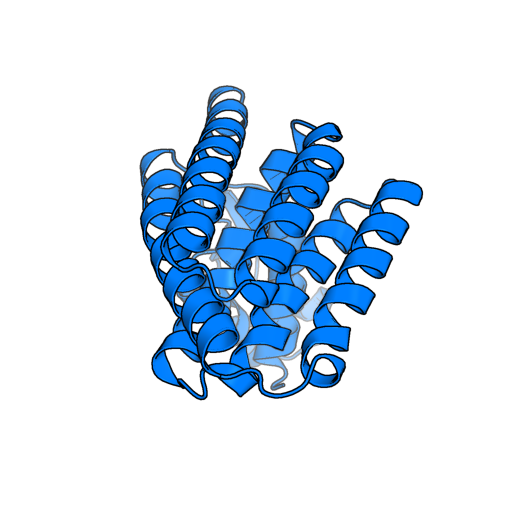11000 201 LEU A O 1
ATOM 1541 N N . LEU A 1 202 ? -15.90500 26.32700 16.75600 1.000 12.78000 202 LEU A N 1
ATOM 1542 C CA . LEU A 1 202 ? -16.10100 27.72600 17.12000 1.000 16.36000 202 LEU A CA 1
ATOM 1543 C C . LEU A 1 202 ? -16.44800 27.86800 18.59100 1.000 15.80000 202 LEU A C 1
ATOM 1544 O O . LEU A 1 202 ? -15.99300 28.80900 19.25500 1.000 18.28000 202 LEU A O 1
ATOM 1549 N N . GLU A 1 203 ? -17.28700 26.97400 19.10500 1.000 16.20000 203 GLU A N 1
ATOM 1550 C CA . GLU A 1 203 ? -17.68700 27.06600 20.50600 1.000 18.46000 203 GLU A CA 1
ATOM 1551 C C . GLU A 1 203 ? -16.51700 26.74200 21.42000 1.000 16.08000 203 GLU A C 1
ATOM 1552 O O . GLU A 1 203 ? -16.23300 27.48400 22.36900 1.000 14.74000 203 GLU A O 1
ATOM 1558 N N . TYR A 1 204 ? -15.80500 25.64500 21.14100 1.000 14.41000 204 TYR A N 1
ATOM 1559 C CA . TYR A 1 204 ? -14.67300 25.32500 21.99800 1.000 16.01000 204 TYR A CA 1
ATOM 1560 C C . TYR A 1 204 ? -13.57700 26.37100 21.84400 1.000 14.70000 204 TYR A C 1
ATOM 1561 O O . TYR A 1 204 ? -12.93400 26.75000 22.83100 1.000 19.59000 204 TYR A O 1
ATOM 1570 N N . GLY A 1 205 ? -13.36500 26.86000 20.62100 1.000 12.55000 205 GLY A N 1
ATOM 1571 C CA . GLY A 1 205 ? -12.36300 27.89400 20.41500 1.000 15.43000 205 GLY A CA 1
ATOM 1572 C C . GLY A 1 205 ? -12.62500 29.13200 21.25400 1.000 14.85000 205 GLY A C 1
ATOM 1573 O O . GLY A 1 205 ? -11.71800 29.67100 21.89800 1.000 14.23000 205 GLY A O 1
ATOM 1574 N N . ARG A 1 206 ? -13.87200 29.61200 21.25100 1.000 14.33000 206 ARG A N 1
ATOM 1575 C CA . ARG A 1 206 ? -14.17200 30.80500 22.03900 1.000 16.49000 206 ARG A CA 1
ATOM 1576 C C . ARG A 1 206 ? -14.00000 30.53300 23.52900 1.000 16.16000 206 ARG A C 1
ATOM 1577 O O . ARG A 1 206 ? -13.48600 31.38000 24.26700 1.000 14.82000 206 ARG A O 1
ATOM 1585 N N . HIS A 1 207 ? -14.40700 29.34600 23.98100 1.000 13.82000 207 HIS A N 1
ATOM 1586 C CA . HIS A 1 207 ? -14.28400 28.98800 25.39100 1.000 16.47000 207 HIS A CA 1
ATOM 1587 C C . HIS A 1 207 ? -12.82800 28.92800 25.81300 1.000 16.26000 207 HIS A C 1
ATOM 1588 O O . HIS A 1 207 ? -12.43900 29.49300 26.84400 1.000 13.85000 207 HIS A O 1
ATOM 1595 N N . ASN A 1 208 ? -12.00800 28.21200 25.03800 1.000 14.80000 208 ASN A N 1
ATOM 1596 C CA . ASN A 1 208 ? -10.60300 28.08400 25.39900 1.000 14.37000 208 ASN A CA 1
ATOM 1597 C C . ASN A 1 208 ? -9.89100 29.42700 25.31500 1.000 14.19000 208 ASN A C 1
ATOM 1598 O O . ASN A 1 208 ? -9.05100 29.74800 26.16600 1.000 14.72000 208 ASN A O 1
ATOM 1603 N N . CYS A 1 209 ? -10.23000 30.24100 24.31300 1.000 13.35000 209 CYS A N 1
ATOM 1604 C CA . CYS A 1 209 ? -9.62100 31.56300 24.22600 1.000 13.29000 209 CYS A CA 1
ATOM 1605 C C . CYS A 1 209 ? -9.93800 32.39000 25.47500 1.000 15.84000 209 CYS A C 1
ATOM 1606 O O . CYS A 1 209 ? -9.05100 33.02300 26.05700 1.000 12.49000 209 CYS A O 1
ATOM 1609 N N . GLN A 1 210 ? -11.18900 32.37300 25.92400 1.000 13.49000 210 GLN A N 1
ATOM 1610 C CA . GLN A 1 210 ? -11.53900 33.16500 27.10400 1.000 12.47000 210 GLN A CA 1
ATOM 1611 C C . GLN A 1 210 ? -10.85400 32.64000 28.35400 1.000 13.84000 210 GLN A C 1
ATOM 1612 O O . GLN A 1 210 ? -10.51400 33.42500 29.24300 1.000 13.66000 210 GLN A O 1
ATOM 1618 N N . LEU A 1 211 ? -10.60000 31.33000 28.42800 1.000 12.41000 211 LEU A N 1
ATOM 1619 C CA . LEU A 1 211 ? -9.83200 30.79100 29.55100 1.000 11.92000 211 LEU A CA 1
ATOM 1620 C C . LEU A 1 211 ? -8.38900 31.29300 29.52400 1.000 14.21000 211 LEU A C 1
ATOM 1621 O O . LEU A 1 211 ? -7.83500 31.67600 30.56400 1.000 13.25000 211 LEU A O 1
ATOM 1626 N N . VAL A 1 212 ? -7.75700 31.30400 28.34500 1.000 13.12000 212 VAL A N 1
ATOM 1627 C CA . VAL A 1 212 ? -6.42900 31.90800 28.23600 1.000 12.14000 212 VAL A CA 1
ATOM 1628 C C . VAL A 1 212 ? -6.47000 33.38200 28.65400 1.000 11.50000 212 VAL A C 1
ATOM 1629 O O . VAL A 1 212 ? -5.60400 33.85500 29.39900 1.000 12.52000 212 VAL A O 1
ATOM 1633 N N . LEU A 1 213 ? -7.48600 34.12200 28.20000 1.000 12.01000 213 LEU A N 1
ATOM 1634 C CA . LEU A 1 213 ? -7.60100 35.53400 28.57000 1.000 12.07000 213 LEU A CA 1
ATOM 1635 C C . LEU A 1 213 ? -7.76600 35.70800 30.07400 1.000 14.14000 213 LEU A C 1
ATOM 1636 O O . LEU A 1 213 ? -7.21300 36.64900 30.66400 1.000 16.60000 213 LEU A O 1
ATOM 1641 N N . ALA A 1 214 ? -8.52400 34.81400 30.71300 1.000 14.91000 214 ALA A N 1
ATOM 1642 C CA . ALA A 1 214 ? -8.66000 34.86000 32.16300 1.000 16.90000 214 ALA A CA 1
ATOM 1643 C C . ALA A 1 214 ? -7.30700 34.70700 32.83900 1.000 16.42000 214 ALA A C 1
ATOM 1644 O O . ALA A 1 214 ? -6.99500 35.43500 33.78900 1.000 15.63000 214 ALA A O 1
ATOM 1646 N N . ALA A 1 215 ? -6.48600 33.76900 32.35500 1.000 13.90000 215 ALA A N 1
ATOM 1647 C CA . ALA A 1 215 ? -5.14200 33.59500 32.90700 1.000 13.90000 215 ALA A CA 1
ATOM 1648 C C . ALA A 1 215 ? -4.28100 34.83700 32.68700 1.000 15.06000 215 ALA A C 1
ATOM 1649 O O . ALA A 1 215 ? -3.55100 35.27000 33.59400 1.000 15.50000 215 ALA A O 1
ATOM 1651 N N . LEU A 1 216 ? -4.33300 35.411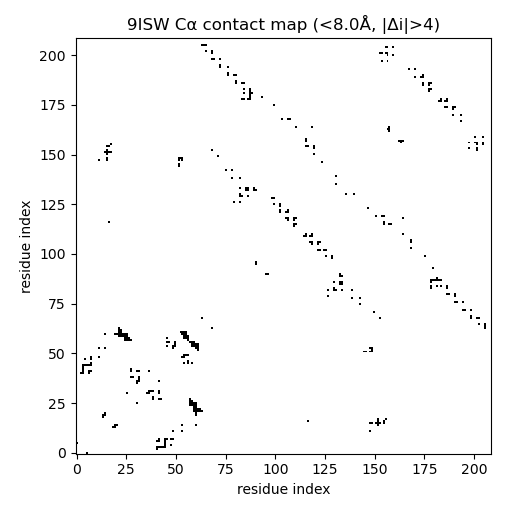00 31.48000 1.000 13.71000 216 LEU A N 1
ATOM 1652 C CA . LEU A 1 216 ? -3.58800 36.63700 31.20700 1.000 13.62000 216 LEU A CA 1
ATOM 1653 C C . LEU A 1 216 ? -3.97800 37.74900 32.17100 1.000 18.38000 216 LEU A C 1
ATOM 1654 O O . LEU A 1 216 ? -3.12400 38.52800 32.61200 1.000 17.61000 216 LEU A O 1
ATOM 1659 N N . ALA A 1 217 ? -5.27300 37.86800 32.47300 1.000 15.41000 217 ALA A N 1
ATOM 1660 C CA . ALA A 1 217 ? -5.73600 38.94500 33.34700 1.000 15.52000 217 ALA A CA 1
ATOM 1661 C C . ALA A 1 217 ? -5.23300 38.78900 34.77500 1.000 20.41000 217 ALA A C 1
ATOM 1662 O O . ALA A 1 217 ? -5.28500 39.75800 35.55200 1.000 18.23000 217 ALA A O 1
ATOM 1664 N N . GLU A 1 218 ? -4.76100 37.59600 35.13900 1.000 14.94000 218 GLU A N 1
ATOM 1665 C CA . GLU A 1 218 ? -4.31400 37.31200 36.49700 1.000 15.89000 218 GLU A CA 1
ATOM 1666 C C . GLU A 1 218 ? -2.79800 37.29300 36.63200 1.000 22.00000 218 GLU A C 1
ATOM 1667 O O . GLU A 1 218 ? -2.28600 36.97800 37.71400 1.000 19.47000 218 GLU A O 1
ATOM 1673 N N . ARG A 1 219 ? -2.07200 37.63600 35.57200 1.000 18.31000 219 ARG A N 1
ATOM 1674 C CA . ARG A 1 219 ? -0.61700 37.76000 35.64100 1.000 22.10000 219 ARG A CA 1
ATOM 1675 C C . ARG A 1 219 ? -0.16500 38.79600 36.67600 1.000 34.11000 219 ARG A C 1
ATOM 1676 O O . ARG A 1 219 ? 0.92500 38.68000 37.23000 1.000 35.31000 219 ARG A O 1
#

Nearest PDB structures (foldseek):
  4p9f-assembly1_A  TM=8.692E-01  e=2.777E-08  Escherichia coli UMEA 3718-1
  2hs5-assembly1_A  TM=7.902E-01  e=1.218E-07  Rhodococcus jostii RHA1
  4p9f-assembly1_B  TM=8.301E-01  e=3.782E-07  Escherichia coli UMEA 3718-1
  3fms-assembly1_A-2  TM=8.088E-01  e=5.082E-07  Thermotoga maritima MSB8
  3ihu-assembly2_B  TM=8.229E-01  e=5.609E-07  Cupriavidus pinatubonensis JMP134

B-factor: mean 22.78, std 9.21, range [9.59, 54.16]

InterPro domains:
  IPR000524 Transcription regulator HTH, GntR [PF00392] (9-71)
  IPR000524 Transcription regulator HTH, GntR [PS50949] (7-74)
  IPR000524 Transcription regulator HTH, GntR [SM00345] (13-71)
  IPR000524 Transcription regulator HTH, GntR [cd07377] (8-72)
  IPR008920 Transcription regulator FadR/GntR, C-terminal [G3DSA:1.20.120.530] (74-214)
  IPR008920 Transcription regulator FadR/GntR, C-terminal [SSF48008] (78-215)
  IPR011711 GntR, C-terminal [PF07729] (91-203)
  IPR036388 Winged helix-like DNA-binding domain superfamily [G3DSA:1.10.10.10] (3-72)
  IPR036390 Winged helix DNA-binding domain superfamily [SSF46785] (5-75)

Organism: Pseudomonas aeruginosa (strain ATCC 15692 / DSM 22644 / CIP 104116 / JCM 14847 / LMG 12228 / 1C / PRS 101 / PAO1) (NCBI:txid208964)